Protein AF-A0A959CGV5-F1 (afdb_monomer_lite)

Sequence (196 aa):
MRCRDILFFCLLVRVAGAQELPPLGELYASIDSFYAAEVHANLLEFREDRKGEWLKYVPNAGLTYTVAGDPRPSVSFNTGMLYQAKRDKQRNAARRRSIEEKGALQAARARGRVARLYADFLLRREQLAARRELLAIDEQLFRMEEDRYRQEEISPGDFLNAKRELLVKQQGVKDLEMELELLRQEILVESFRIGR

Foldseek 3Di:
DDDPPDPDPPPCPPPDPVPDFDDLVVLLVLLVVVLVVVLVVVCVVLPDDPPCPCVLQAWDWDWDADPVGDTDIDTHDDVVSVVVSVVVVVVSVVVSVVSVVVSVVVSVVLSVVLVVLVVVLVVLVVVLVVLVVVLVVLVVVLVVVVVCVVVVVDDPVVNVVSVVVSVVSVVVSVVSVVVSVVSSVVSCCSSNVDDD

Radius of gyration: 34.98 Å; chains: 1; bounding box: 84×29×103 Å

Structure (mmCIF, N/CA/C/O backbone):
data_AF-A0A959CGV5-F1
#
_entry.id   AF-A0A959CGV5-F1
#
loop_
_atom_site.group_PDB
_atom_site.id
_atom_site.type_symbol
_atom_site.label_atom_id
_atom_site.label_alt_id
_atom_site.label_comp_id
_atom_site.label_asym_id
_atom_site.label_entity_id
_atom_site.label_seq_id
_atom_site.pdbx_PDB_ins_code
_atom_site.Cartn_x
_atom_site.Cartn_y
_atom_site.Cartn_z
_atom_site.occupancy
_atom_site.B_iso_or_equiv
_atom_site.auth_seq_id
_atom_site.auth_comp_id
_atom_site.auth_asym_id
_atom_site.auth_atom_id
_atom_site.pdbx_PDB_model_num
ATOM 1 N N . MET A 1 1 ? -19.688 -1.941 -41.559 1.00 39.78 1 MET A N 1
ATOM 2 C CA . MET A 1 1 ? -18.600 -2.716 -40.920 1.00 39.78 1 MET A CA 1
ATOM 3 C C . MET A 1 1 ? -17.646 -1.720 -40.258 1.00 39.78 1 MET A C 1
ATOM 5 O O . MET A 1 1 ? -16.822 -1.139 -40.940 1.00 39.78 1 MET A O 1
ATOM 9 N N . ARG A 1 2 ? -18.058 -1.148 -39.118 1.00 41.81 2 ARG A N 1
ATOM 10 C CA . ARG A 1 2 ? -17.573 -1.411 -37.740 1.00 41.81 2 ARG A CA 1
ATOM 11 C C . ARG A 1 2 ? -16.063 -1.197 -37.557 1.00 41.81 2 ARG A C 1
ATOM 13 O O . ARG A 1 2 ? -15.284 -2.136 -37.602 1.00 41.81 2 ARG A O 1
ATOM 20 N N . CYS A 1 3 ? -15.701 0.060 -37.307 1.00 40.81 3 CYS A N 1
ATOM 21 C CA . CYS A 1 3 ? -14.423 0.485 -36.739 1.00 40.81 3 CYS A CA 1
ATOM 22 C C . CYS A 1 3 ? -14.725 1.546 -35.663 1.00 40.81 3 CYS A C 1
ATOM 24 O O . CYS A 1 3 ? -14.430 2.727 -35.825 1.00 40.81 3 CYS A O 1
ATOM 26 N N . ARG A 1 4 ? -15.489 1.159 -34.630 1.00 42.94 4 ARG A N 1
ATOM 27 C CA . ARG A 1 4 ? -15.889 2.065 -33.539 1.00 42.94 4 ARG A CA 1
ATOM 28 C C . ARG A 1 4 ? -16.142 1.345 -32.210 1.00 42.94 4 ARG A C 1
ATOM 30 O O . ARG A 1 4 ? -16.981 1.793 -31.449 1.00 42.94 4 ARG A O 1
ATOM 37 N N . ASP A 1 5 ? -15.427 0.248 -31.945 1.00 44.44 5 ASP A N 1
ATOM 38 C CA . ASP A 1 5 ? -15.741 -0.651 -30.817 1.00 44.44 5 ASP A CA 1
ATOM 39 C C . ASP A 1 5 ? -14.510 -1.103 -29.990 1.00 44.44 5 ASP A C 1
ATOM 41 O O . ASP A 1 5 ? -14.534 -2.187 -29.420 1.00 44.44 5 ASP A O 1
ATOM 45 N N . ILE A 1 6 ? -13.411 -0.328 -29.909 1.00 45.19 6 ILE A N 1
ATOM 46 C CA . ILE A 1 6 ? -12.230 -0.725 -29.086 1.00 45.19 6 ILE A CA 1
ATOM 47 C C . ILE A 1 6 ? -11.780 0.340 -28.060 1.00 45.19 6 ILE A C 1
ATOM 49 O O . ILE A 1 6 ? -11.017 0.037 -27.152 1.00 45.19 6 ILE A O 1
ATOM 53 N N . LEU A 1 7 ? -12.320 1.563 -28.083 1.00 40.09 7 LEU A N 1
ATOM 54 C CA . LEU A 1 7 ? -11.985 2.608 -27.092 1.00 40.09 7 LEU A CA 1
ATOM 55 C C . LEU A 1 7 ? -12.930 2.652 -25.876 1.00 40.09 7 LEU A C 1
ATOM 57 O O . LEU A 1 7 ? -13.111 3.699 -25.265 1.00 40.09 7 LEU A O 1
ATOM 61 N N . PHE A 1 8 ? -13.557 1.530 -25.525 1.00 41.12 8 PHE A N 1
ATOM 62 C CA . PHE A 1 8 ? -14.547 1.496 -24.443 1.00 41.12 8 PHE A CA 1
ATOM 63 C C . PHE A 1 8 ? -14.493 0.196 -23.634 1.00 41.12 8 PHE A C 1
ATOM 65 O O . PHE A 1 8 ? -15.510 -0.438 -23.371 1.00 41.12 8 PHE A O 1
ATOM 72 N N . PHE A 1 9 ? -13.289 -0.232 -23.254 1.00 40.56 9 PHE A N 1
ATOM 73 C CA . PHE A 1 9 ? -13.107 -1.366 -22.352 1.00 40.56 9 PHE A CA 1
ATOM 74 C C . PHE A 1 9 ? -12.215 -0.939 -21.181 1.00 40.56 9 PHE A C 1
ATOM 76 O O . PHE A 1 9 ? -11.099 -0.475 -21.391 1.00 40.56 9 PHE A O 1
ATOM 83 N N . CYS A 1 10 ? -12.746 -1.092 -19.965 1.00 37.66 10 CYS A N 1
ATOM 84 C CA . CYS A 1 10 ? -12.110 -0.862 -18.658 1.00 37.66 10 CYS A CA 1
ATOM 85 C C . CYS A 1 10 ? -12.139 0.547 -18.028 1.00 37.66 10 CYS A C 1
ATOM 87 O O . CYS A 1 10 ? -11.264 0.875 -17.236 1.00 37.66 10 CYS A O 1
ATOM 89 N N . LEU A 1 11 ? -13.206 1.329 -18.230 1.00 41.41 11 LEU A N 1
ATOM 90 C CA . LEU A 1 11 ? -13.640 2.308 -17.213 1.00 41.41 11 LEU A CA 1
ATOM 91 C C . LEU A 1 11 ? -15.091 2.046 -16.783 1.00 41.41 11 LEU A C 1
ATOM 93 O O . LEU A 1 11 ? -15.946 2.921 -16.789 1.00 41.41 11 LEU A O 1
ATOM 97 N N . LEU A 1 12 ? -15.372 0.796 -16.430 1.00 40.75 12 LEU A N 1
ATOM 98 C CA . LEU A 1 12 ? -16.545 0.423 -15.648 1.00 40.75 12 LEU A CA 1
ATOM 99 C C . LEU A 1 12 ? -16.021 -0.159 -14.340 1.00 40.75 12 LEU A C 1
ATOM 101 O O . LEU A 1 12 ? -16.060 -1.364 -14.105 1.00 40.75 12 LEU A O 1
ATOM 105 N N . VAL A 1 13 ? -15.491 0.727 -13.491 1.00 51.19 13 VAL A N 1
ATOM 106 C CA . VAL A 1 13 ? -15.466 0.465 -12.053 1.00 51.19 13 VAL A CA 1
ATOM 107 C C . VAL A 1 13 ? -16.928 0.331 -11.664 1.00 51.19 13 VAL A C 1
ATOM 109 O O . VAL A 1 13 ? -17.677 1.304 -11.584 1.00 51.19 13 VAL A O 1
ATOM 112 N N . ARG A 1 14 ? -17.360 -0.918 -11.545 1.00 40.44 14 ARG A N 1
ATOM 113 C CA . ARG A 1 14 ? -18.671 -1.295 -11.055 1.00 40.44 14 ARG A CA 1
ATOM 114 C C . ARG A 1 14 ? -18.715 -0.850 -9.594 1.00 40.44 14 ARG A C 1
ATOM 116 O O . ARG A 1 14 ? -18.281 -1.574 -8.708 1.00 40.44 14 ARG A O 1
ATOM 123 N N . VAL A 1 15 ? -19.201 0.365 -9.346 1.00 47.25 15 VAL A N 1
ATOM 124 C CA . VAL A 1 15 ? -19.590 0.830 -8.009 1.00 47.25 15 VAL A CA 1
ATOM 125 C C . VAL A 1 15 ? -20.866 0.075 -7.636 1.00 47.25 15 VAL A C 1
ATOM 127 O O . VAL A 1 15 ? -21.975 0.581 -7.754 1.00 47.25 15 VAL A O 1
ATOM 130 N N . ALA A 1 16 ? -20.721 -1.196 -7.281 1.00 34.81 16 ALA A N 1
ATOM 131 C CA . ALA A 1 16 ? -21.800 -2.031 -6.778 1.00 34.81 16 ALA A CA 1
ATOM 132 C C . ALA A 1 16 ? -21.231 -2.862 -5.623 1.00 34.81 16 ALA A C 1
ATOM 134 O O . ALA A 1 16 ? -20.654 -3.919 -5.848 1.00 34.81 16 ALA A O 1
ATOM 135 N N . GLY A 1 17 ? -21.346 -2.317 -4.405 1.00 42.41 17 GLY A N 1
ATOM 136 C CA . GLY A 1 17 ? -20.815 -2.899 -3.162 1.00 42.41 17 GLY A CA 1
ATOM 137 C C . GLY A 1 17 ? -19.787 -2.001 -2.468 1.00 42.41 17 GLY A C 1
ATOM 138 O O . GLY A 1 17 ? -18.656 -2.406 -2.246 1.00 42.41 17 GLY A O 1
ATOM 139 N N . ALA A 1 18 ? -20.149 -0.754 -2.155 1.00 47.03 18 ALA A N 1
ATOM 140 C CA . ALA A 1 18 ? -19.230 0.308 -1.723 1.00 47.03 18 ALA A CA 1
ATOM 141 C C . ALA A 1 18 ? -18.573 0.140 -0.328 1.00 47.03 18 ALA A C 1
ATOM 143 O O . ALA A 1 18 ? -18.079 1.126 0.210 1.00 47.03 18 ALA A O 1
ATOM 144 N N . GLN A 1 19 ? -18.549 -1.059 0.264 1.00 54.59 19 GLN A N 1
ATOM 145 C CA . GLN A 1 19 ? -17.956 -1.288 1.594 1.00 54.59 19 GLN A CA 1
ATOM 146 C C . GLN A 1 19 ? -16.903 -2.396 1.660 1.00 54.59 19 GLN A C 1
ATOM 148 O O . GLN A 1 19 ? -16.184 -2.463 2.655 1.00 54.59 19 GLN A O 1
ATOM 153 N N . GLU A 1 20 ? -16.759 -3.245 0.641 1.00 74.06 20 GLU A N 1
ATOM 154 C CA . GLU A 1 20 ? -15.840 -4.381 0.732 1.00 74.06 20 GLU A CA 1
ATOM 155 C C . GLU A 1 20 ? -14.604 -4.170 -0.145 1.00 74.06 20 GLU A C 1
ATOM 157 O O . GLU A 1 20 ? -14.692 -3.795 -1.316 1.00 74.06 20 GLU A O 1
ATOM 162 N N . LEU A 1 21 ? -13.430 -4.339 0.465 1.00 83.56 21 LEU A N 1
ATOM 163 C CA . LEU A 1 21 ? -12.151 -4.194 -0.215 1.00 83.56 21 LEU A CA 1
ATOM 164 C C . LEU A 1 21 ? -11.992 -5.349 -1.224 1.00 83.56 21 LEU A C 1
ATOM 166 O O . LEU A 1 21 ? -12.264 -6.494 -0.851 1.00 83.56 21 LEU A O 1
ATOM 170 N N . PRO A 1 22 ? -11.532 -5.091 -2.466 1.00 88.06 22 PRO A N 1
ATOM 171 C CA . PRO A 1 22 ? -11.317 -6.147 -3.447 1.00 88.06 22 PRO A CA 1
ATOM 172 C C . PRO A 1 22 ? -10.388 -7.238 -2.905 1.00 88.06 22 PRO A C 1
ATOM 174 O O . PRO A 1 22 ? -9.503 -6.952 -2.084 1.00 88.06 22 PRO A O 1
ATOM 177 N N . PRO A 1 23 ? -10.542 -8.490 -3.360 1.00 90.50 23 PRO A N 1
ATOM 178 C CA . PRO A 1 23 ? -9.639 -9.555 -2.962 1.00 90.50 23 PRO A CA 1
ATOM 179 C C . PRO A 1 23 ? -8.205 -9.222 -3.389 1.00 90.50 23 PRO A C 1
ATOM 181 O O . PRO A 1 23 ? -7.960 -8.655 -4.455 1.00 90.50 23 PRO A O 1
ATOM 184 N N . LEU A 1 24 ? -7.234 -9.627 -2.568 1.00 91.50 24 LEU A N 1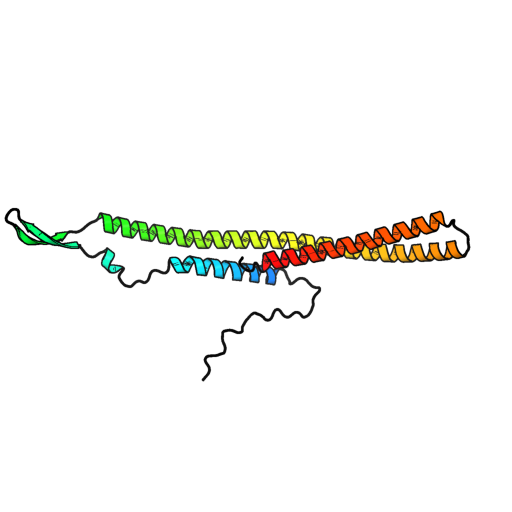
ATOM 185 C CA . LEU A 1 24 ? -5.818 -9.294 -2.756 1.00 91.50 24 LEU A CA 1
ATOM 186 C C . LEU A 1 24 ? -5.277 -9.671 -4.150 1.00 91.50 24 LEU A C 1
ATOM 188 O O . LEU A 1 24 ? -4.425 -8.973 -4.694 1.00 91.50 24 LEU A O 1
ATOM 192 N N . GLY A 1 25 ? -5.801 -10.745 -4.751 1.00 91.12 25 GLY A N 1
ATOM 193 C CA . GLY A 1 25 ? -5.433 -11.168 -6.103 1.00 91.12 25 GLY A CA 1
ATOM 194 C C . GLY A 1 25 ? -5.777 -10.141 -7.188 1.00 91.12 25 GLY A C 1
ATOM 195 O O . GLY A 1 25 ? -4.973 -9.929 -8.093 1.00 91.12 25 GLY A O 1
ATOM 196 N N . GLU A 1 26 ? -6.919 -9.457 -7.078 1.00 91.81 26 GLU A N 1
ATOM 197 C CA . GLU A 1 26 ? -7.312 -8.404 -8.025 1.00 91.81 26 GLU A CA 1
ATOM 198 C C . GLU A 1 26 ? -6.428 -7.163 -7.878 1.00 91.81 26 GLU A C 1
ATOM 200 O O . GLU A 1 26 ? -5.992 -6.592 -8.878 1.00 91.81 26 GLU A O 1
ATOM 205 N N . LEU A 1 27 ? -6.086 -6.799 -6.638 1.00 91.94 27 LEU A N 1
ATOM 206 C CA . LEU A 1 27 ? -5.163 -5.697 -6.348 1.00 91.94 27 LEU A CA 1
ATOM 207 C C . LEU A 1 27 ? -3.755 -5.976 -6.895 1.00 91.94 27 LEU A C 1
ATOM 209 O O . LEU A 1 27 ? -3.071 -5.074 -7.365 1.00 91.94 27 LEU A O 1
ATOM 213 N N . TYR A 1 28 ? -3.295 -7.227 -6.858 1.00 94.31 28 TYR A N 1
ATOM 214 C CA . TYR A 1 28 ? -2.019 -7.592 -7.477 1.00 94.31 28 TYR A CA 1
ATOM 215 C C . TYR A 1 28 ? -2.087 -7.583 -8.999 1.00 94.31 28 TYR A C 1
ATOM 217 O O . TYR A 1 28 ? -1.155 -7.096 -9.637 1.00 94.31 28 TYR A O 1
ATOM 225 N N . ALA A 1 29 ? -3.190 -8.054 -9.583 1.00 92.94 29 ALA A N 1
ATOM 226 C CA . ALA A 1 29 ? -3.379 -8.016 -11.027 1.00 92.94 29 ALA A CA 1
ATOM 227 C C . ALA A 1 29 ? -3.366 -6.574 -11.567 1.00 92.94 29 ALA A C 1
ATOM 229 O O . ALA A 1 29 ? -2.772 -6.321 -12.618 1.00 92.94 29 ALA A O 1
ATOM 230 N N . SER A 1 30 ? -3.952 -5.613 -10.839 1.00 92.94 30 SER A N 1
ATOM 231 C CA . SER A 1 30 ? -3.910 -4.199 -11.231 1.00 92.94 30 SER A CA 1
ATOM 232 C C . SER A 1 30 ? -2.480 -3.651 -11.213 1.00 92.94 30 SER A C 1
ATOM 234 O O . SER A 1 30 ? -2.043 -3.077 -12.213 1.00 92.94 30 SER A O 1
ATOM 236 N N . ILE A 1 31 ? -1.718 -3.910 -10.144 1.00 93.56 31 ILE A N 1
ATOM 237 C CA . ILE A 1 31 ? -0.301 -3.521 -10.022 1.00 93.56 31 ILE A CA 1
ATOM 238 C C . ILE A 1 31 ? 0.518 -4.095 -11.181 1.00 93.56 31 ILE A C 1
ATOM 240 O O . ILE A 1 31 ? 1.297 -3.384 -11.815 1.00 93.56 31 ILE A O 1
ATOM 244 N N . ASP A 1 32 ? 0.320 -5.374 -11.484 1.00 93.31 32 ASP A N 1
ATOM 245 C CA . ASP A 1 32 ? 1.052 -6.064 -12.542 1.00 93.31 32 ASP A CA 1
ATOM 246 C C . ASP A 1 32 ? 0.743 -5.488 -13.913 1.00 93.31 32 ASP A C 1
ATOM 248 O O . ASP A 1 32 ? 1.657 -5.249 -14.701 1.00 93.31 32 ASP A O 1
ATOM 252 N N . SER A 1 33 ? -0.534 -5.218 -14.185 1.00 93.56 33 SER A N 1
ATOM 253 C CA . SER A 1 33 ? -0.951 -4.604 -15.442 1.00 93.56 33 SER A CA 1
ATOM 254 C C . SER A 1 33 ? -0.354 -3.205 -15.625 1.00 93.56 33 SER A C 1
ATOM 256 O O . SER A 1 33 ? 0.111 -2.879 -16.718 1.00 93.56 33 SER A O 1
ATOM 258 N N . PHE A 1 34 ? -0.286 -2.409 -14.551 1.00 94.12 34 PHE A N 1
ATOM 259 C CA . PHE A 1 34 ? 0.299 -1.072 -14.570 1.00 94.12 34 PHE A CA 1
ATOM 260 C C . PHE A 1 34 ? 1.800 -1.121 -14.875 1.00 94.12 34 PHE A C 1
ATOM 262 O O . PHE A 1 34 ? 2.258 -0.500 -15.835 1.00 94.12 34 PHE A O 1
ATOM 269 N N . TYR A 1 35 ? 2.569 -1.906 -14.114 1.00 93.81 35 TYR A N 1
ATOM 270 C CA . TYR A 1 35 ? 4.017 -1.990 -14.314 1.00 93.81 35 TYR A CA 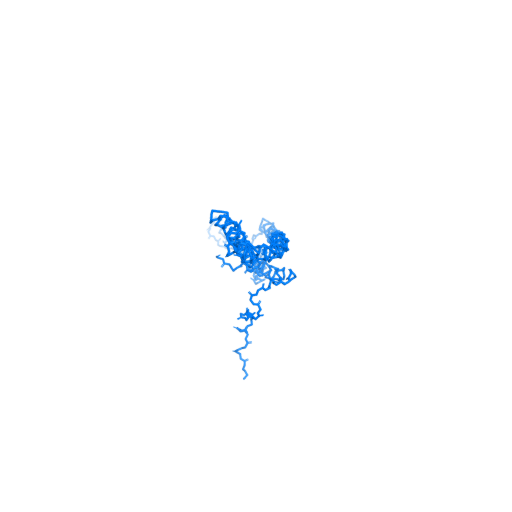1
ATOM 271 C C . TYR A 1 35 ? 4.386 -2.683 -15.629 1.00 93.81 35 TYR A C 1
ATOM 273 O O . TYR A 1 35 ? 5.379 -2.313 -16.254 1.00 93.81 35 TYR A O 1
ATOM 281 N N . ALA A 1 36 ? 3.583 -3.638 -16.105 1.00 93.81 36 ALA A N 1
ATOM 282 C CA . ALA A 1 36 ? 3.763 -4.213 -17.435 1.00 93.81 36 ALA A CA 1
ATOM 283 C C . ALA A 1 36 ? 3.572 -3.158 -18.538 1.00 93.81 36 ALA A C 1
ATOM 285 O O . ALA A 1 36 ? 4.364 -3.112 -19.481 1.00 93.81 36 ALA A O 1
ATOM 286 N N . ALA A 1 37 ? 2.567 -2.284 -18.411 1.00 93.88 37 ALA A N 1
ATOM 287 C CA . ALA A 1 37 ? 2.343 -1.186 -19.348 1.00 93.88 37 ALA A CA 1
ATOM 288 C C . ALA A 1 37 ? 3.476 -0.145 -19.302 1.00 93.88 37 ALA A C 1
ATOM 290 O O . ALA A 1 37 ? 3.943 0.294 -20.354 1.00 93.88 37 ALA A O 1
ATOM 291 N N . GLU A 1 38 ? 3.967 0.202 -18.109 1.00 93.69 38 GLU A N 1
ATOM 292 C CA . GLU A 1 38 ? 5.099 1.117 -17.922 1.00 93.69 38 GLU A CA 1
ATOM 293 C C . GLU A 1 38 ? 6.396 0.549 -18.524 1.00 93.69 38 GLU A C 1
ATOM 295 O O . GLU A 1 38 ? 7.091 1.228 -19.284 1.00 93.69 38 GLU A O 1
ATOM 300 N N . VAL A 1 39 ? 6.707 -0.723 -18.254 1.00 95.25 39 VAL A N 1
ATOM 301 C CA . VAL A 1 39 ? 7.853 -1.422 -18.861 1.00 95.25 39 VAL A CA 1
ATOM 302 C C . VAL A 1 39 ? 7.718 -1.448 -20.377 1.00 95.25 39 VAL A C 1
ATOM 304 O O . VAL A 1 39 ? 8.675 -1.123 -21.077 1.00 95.25 39 VAL A O 1
ATOM 307 N N . HIS A 1 40 ? 6.537 -1.787 -20.896 1.00 94.25 40 HIS A N 1
ATOM 308 C CA . HIS A 1 40 ? 6.290 -1.796 -22.332 1.00 94.25 40 HIS A CA 1
ATOM 309 C C . HIS A 1 40 ? 6.531 -0.413 -22.952 1.00 94.25 40 HIS A C 1
ATOM 311 O O . HIS A 1 40 ? 7.249 -0.320 -23.946 1.00 94.25 40 HIS A O 1
ATOM 317 N N . ALA A 1 41 ? 6.004 0.658 -22.348 1.00 93.19 41 ALA A N 1
ATOM 318 C CA . ALA A 1 41 ? 6.211 2.028 -22.815 1.00 93.19 41 ALA A CA 1
ATOM 319 C C . ALA A 1 41 ? 7.701 2.413 -22.844 1.00 93.19 41 ALA A C 1
ATOM 321 O O . ALA A 1 41 ? 8.176 2.946 -23.844 1.00 93.19 41 ALA A O 1
ATOM 322 N N . ASN A 1 42 ? 8.459 2.062 -21.803 1.00 92.56 42 ASN A N 1
ATOM 323 C CA . ASN A 1 42 ? 9.901 2.318 -21.735 1.00 92.56 42 ASN A CA 1
ATOM 324 C C . ASN A 1 42 ? 10.707 1.488 -22.749 1.00 92.56 42 ASN A C 1
ATOM 326 O O . ASN A 1 42 ? 11.732 1.934 -23.261 1.00 92.56 42 ASN A O 1
ATOM 330 N N . LEU A 1 43 ? 10.256 0.274 -23.071 1.00 93.81 43 LEU A N 1
ATOM 331 C CA . LEU A 1 43 ? 10.906 -0.573 -24.071 1.00 93.81 43 LEU A CA 1
ATOM 332 C C . LEU A 1 43 ? 10.662 -0.101 -25.512 1.00 93.81 43 LEU A C 1
ATOM 334 O O . LEU A 1 43 ? 11.453 -0.460 -26.389 1.00 93.81 43 LEU A O 1
ATOM 338 N N . LEU A 1 44 ? 9.628 0.712 -25.770 1.00 90.19 44 LEU A N 1
ATOM 339 C CA . LEU A 1 44 ? 9.365 1.265 -27.105 1.00 90.19 44 LEU A CA 1
ATOM 340 C C . LEU A 1 44 ? 10.516 2.144 -27.615 1.00 90.19 44 LEU A C 1
ATOM 342 O O . LEU A 1 44 ? 10.779 2.126 -28.814 1.00 90.19 44 LEU A O 1
ATOM 346 N N . GLU A 1 45 ? 11.248 2.832 -26.731 1.00 84.75 45 GLU A N 1
ATOM 347 C CA . GLU A 1 45 ? 12.441 3.619 -27.098 1.00 84.75 45 GLU A CA 1
ATOM 348 C C . GLU A 1 45 ? 13.523 2.748 -27.766 1.00 84.75 45 GLU A C 1
ATOM 350 O O . GLU A 1 45 ? 14.250 3.194 -28.650 1.00 84.75 45 GLU A O 1
ATOM 355 N N . PHE A 1 46 ? 13.606 1.472 -27.382 1.00 84.50 46 PHE A N 1
ATOM 356 C CA . PHE A 1 46 ? 14.609 0.523 -27.871 1.00 84.50 46 PHE A CA 1
ATOM 357 C C . PHE A 1 46 ? 14.102 -0.336 -29.031 1.00 84.50 46 PHE A C 1
ATOM 359 O O . PHE A 1 46 ? 14.744 -1.329 -29.398 1.00 84.50 46 PHE A O 1
ATOM 366 N N . ARG A 1 47 ? 12.937 -0.001 -29.597 1.00 76.06 47 ARG A N 1
ATOM 367 C CA . ARG A 1 47 ? 12.402 -0.682 -30.771 1.00 76.06 47 ARG A CA 1
ATOM 368 C C . ARG A 1 47 ? 13.193 -0.232 -31.997 1.00 76.06 47 ARG A C 1
ATOM 370 O O . ARG A 1 47 ? 12.870 0.751 -32.647 1.00 76.06 47 ARG A O 1
ATOM 377 N N . GLU A 1 48 ? 14.267 -0.956 -32.284 1.00 66.62 48 GLU A N 1
ATOM 378 C CA . GLU A 1 48 ? 15.097 -0.708 -33.460 1.00 66.62 48 GLU A CA 1
ATOM 379 C C . GLU A 1 48 ? 14.321 -1.083 -34.733 1.00 66.62 48 GLU A C 1
ATOM 381 O O . GLU A 1 48 ? 14.022 -2.257 -34.983 1.00 66.62 48 GLU A O 1
ATOM 386 N N . ASP A 1 49 ? 14.016 -0.085 -35.563 1.00 68.38 49 ASP A N 1
ATOM 387 C CA . ASP A 1 49 ? 13.624 -0.327 -36.944 1.00 68.38 49 ASP A CA 1
ATOM 388 C C . ASP A 1 49 ? 14.824 -0.939 -37.672 1.00 68.38 49 ASP A C 1
ATOM 390 O O . ASP A 1 49 ? 15.853 -0.299 -37.880 1.00 68.38 49 ASP A O 1
ATOM 394 N N . ARG A 1 50 ? 14.692 -2.196 -38.109 1.00 66.75 50 ARG A N 1
ATOM 395 C CA . ARG A 1 50 ? 15.752 -2.927 -38.837 1.00 66.75 50 ARG A CA 1
ATOM 396 C C . ARG A 1 50 ? 16.145 -2.273 -40.173 1.00 66.75 50 ARG A C 1
ATOM 398 O O . ARG A 1 50 ? 17.059 -2.736 -40.860 1.00 66.75 50 ARG A O 1
ATOM 405 N N . LYS A 1 51 ? 15.438 -1.218 -40.587 1.00 73.50 51 LYS A N 1
ATOM 406 C CA . LYS A 1 51 ? 15.644 -0.520 -41.853 1.00 73.50 51 LYS A CA 1
ATOM 407 C C . LYS A 1 51 ? 16.912 0.333 -41.765 1.00 73.50 51 LYS A C 1
ATOM 409 O O . LYS A 1 51 ? 16.942 1.353 -41.094 1.00 73.50 51 LYS A O 1
ATOM 414 N N . GLY A 1 52 ? 17.957 -0.089 -42.476 1.00 73.88 52 GLY A N 1
ATOM 415 C CA . GLY A 1 52 ? 19.227 0.642 -42.556 1.00 73.88 52 GLY A CA 1
ATOM 416 C C . GLY A 1 52 ? 20.304 0.185 -41.570 1.00 73.88 52 GLY A C 1
ATOM 417 O O . GLY A 1 52 ? 21.397 0.736 -41.594 1.00 73.88 52 GLY A O 1
ATOM 418 N N . GLU A 1 53 ? 20.074 -0.857 -40.763 1.00 79.25 53 GLU A N 1
ATOM 419 C CA . GLU A 1 53 ? 21.132 -1.401 -39.892 1.00 79.25 53 GLU A CA 1
ATOM 420 C C . GLU A 1 53 ? 22.348 -1.915 -40.667 1.00 79.25 53 GLU A C 1
ATOM 422 O O . GLU A 1 53 ? 23.476 -1.809 -40.188 1.00 79.25 53 GLU A O 1
ATOM 427 N N . TRP A 1 54 ? 22.131 -2.426 -41.883 1.00 82.81 54 TRP A N 1
ATOM 428 C CA . TRP A 1 54 ? 23.202 -2.886 -42.764 1.00 82.81 54 TRP A CA 1
ATOM 429 C C . TRP A 1 54 ? 24.169 -1.755 -43.156 1.00 82.81 54 TRP A C 1
ATOM 431 O O . TRP A 1 54 ? 25.343 -2.032 -43.388 1.00 82.81 54 TRP A O 1
ATOM 441 N N . LEU A 1 55 ? 23.720 -0.488 -43.147 1.00 82.50 55 LEU A N 1
ATOM 442 C CA . LEU A 1 55 ? 24.555 0.680 -43.463 1.00 82.50 55 LEU A CA 1
ATOM 443 C C . LEU A 1 55 ? 25.713 0.853 -42.474 1.00 82.50 55 LEU A C 1
ATOM 445 O O . LEU A 1 55 ? 26.766 1.348 -42.859 1.00 82.50 55 LEU A O 1
ATOM 449 N N . LYS A 1 56 ? 25.567 0.376 -41.228 1.00 80.69 56 LYS A N 1
ATOM 450 C CA . LYS A 1 56 ? 26.629 0.398 -40.202 1.00 80.69 56 LYS A CA 1
ATOM 451 C C . LYS A 1 56 ? 27.853 -0.449 -40.590 1.00 80.69 56 LYS A C 1
ATOM 453 O O . LYS A 1 56 ? 28.909 -0.314 -39.978 1.00 80.69 56 LYS A O 1
ATOM 458 N N . TYR A 1 57 ? 27.698 -1.342 -41.568 1.00 82.25 57 TYR A N 1
ATOM 459 C CA . TYR A 1 57 ? 28.717 -2.295 -42.014 1.00 82.25 57 TYR A CA 1
ATOM 460 C C . TYR A 1 57 ? 29.264 -1.974 -43.412 1.00 82.25 57 TYR A C 1
ATOM 462 O O . TYR A 1 57 ? 30.133 -2.692 -43.907 1.00 82.25 57 TYR A O 1
ATOM 470 N N . VAL A 1 58 ? 28.763 -0.916 -44.056 1.00 86.12 58 VAL A N 1
ATOM 471 C CA . VAL A 1 58 ? 29.195 -0.513 -45.397 1.00 86.12 58 VAL A CA 1
ATOM 472 C C . VAL A 1 58 ? 30.519 0.256 -45.296 1.00 86.12 58 VAL A C 1
ATOM 474 O O . VAL A 1 58 ? 30.639 1.138 -44.443 1.00 86.12 58 VAL A O 1
ATOM 477 N N . PRO A 1 59 ? 31.531 -0.052 -46.133 1.00 82.88 59 PRO A N 1
ATOM 478 C CA . PRO A 1 59 ? 32.756 0.742 -46.199 1.00 82.88 59 PRO A CA 1
ATOM 479 C C . PRO A 1 59 ? 32.462 2.188 -46.608 1.00 82.88 59 PRO A C 1
ATOM 481 O O . PRO A 1 59 ? 31.588 2.446 -47.434 1.00 82.88 59 PRO A O 1
ATOM 484 N N . ASN A 1 60 ? 33.250 3.136 -46.103 1.00 83.88 60 ASN A N 1
ATOM 485 C CA . ASN A 1 60 ? 33.146 4.522 -46.547 1.00 83.88 60 ASN A CA 1
ATOM 486 C C . ASN A 1 60 ? 33.797 4.651 -47.926 1.00 83.88 60 ASN A C 1
ATOM 488 O O . ASN A 1 60 ? 35.018 4.516 -48.054 1.00 83.88 60 ASN A O 1
ATOM 492 N N . ALA A 1 61 ? 32.980 4.906 -48.945 1.00 87.06 61 ALA A N 1
ATOM 493 C CA . ALA A 1 61 ? 33.431 5.254 -50.286 1.00 87.06 61 ALA A CA 1
ATOM 494 C C . ALA A 1 61 ? 33.437 6.782 -50.444 1.00 87.06 61 ALA A C 1
ATOM 496 O O . ALA A 1 61 ? 32.467 7.446 -50.083 1.00 87.06 61 ALA A O 1
ATOM 497 N N . GLY A 1 62 ? 34.521 7.343 -50.978 1.00 85.94 62 GLY A N 1
ATOM 498 C CA . GLY A 1 62 ? 34.676 8.789 -51.127 1.00 85.94 62 GLY A CA 1
ATOM 499 C C . GLY A 1 62 ? 35.664 9.174 -52.223 1.00 85.94 62 GLY A C 1
ATOM 500 O O . GLY A 1 62 ? 36.434 8.347 -52.713 1.00 85.94 62 GLY A O 1
ATOM 501 N N . LEU A 1 63 ? 35.651 10.448 -52.604 1.00 87.94 63 LEU A N 1
ATOM 502 C CA . LEU A 1 63 ? 36.635 11.038 -53.508 1.00 87.94 63 LEU A CA 1
ATOM 503 C C . LEU A 1 63 ? 37.761 11.669 -52.692 1.00 87.94 63 LEU A C 1
ATOM 505 O O . LEU A 1 63 ? 37.519 12.482 -51.804 1.00 87.94 63 LEU A O 1
ATOM 509 N N . THR A 1 64 ? 38.992 11.288 -53.004 1.00 86.38 64 THR A N 1
ATOM 510 C CA . THR A 1 64 ? 40.217 11.863 -52.430 1.00 86.38 64 THR A CA 1
ATOM 511 C C . THR A 1 64 ? 41.023 12.528 -53.533 1.00 86.38 64 THR A C 1
ATOM 513 O O . THR A 1 64 ? 40.960 12.072 -54.670 1.00 86.38 64 THR A O 1
ATOM 516 N N . TYR A 1 65 ? 41.787 13.570 -53.216 1.00 89.06 65 TYR A N 1
ATOM 517 C CA . TYR A 1 65 ? 42.589 14.299 -54.201 1.00 89.06 65 TYR A CA 1
ATOM 518 C C . TYR A 1 65 ? 44.075 13.975 -54.053 1.00 89.06 65 TYR A C 1
ATOM 520 O O . TYR A 1 65 ? 44.577 13.814 -52.939 1.00 89.06 65 TYR A O 1
ATOM 528 N N . THR A 1 66 ? 44.779 13.858 -55.176 1.00 84.00 66 THR A N 1
ATOM 529 C CA . THR A 1 66 ? 46.242 13.728 -55.188 1.00 84.00 66 THR A CA 1
ATOM 530 C C . THR A 1 66 ? 46.908 15.066 -54.847 1.00 84.00 66 THR A C 1
ATOM 532 O O . THR A 1 66 ? 46.263 16.111 -54.841 1.00 84.00 66 THR A O 1
ATOM 535 N N . VAL A 1 67 ? 48.224 15.065 -54.603 1.00 84.69 67 VAL A N 1
ATOM 536 C CA . VAL A 1 67 ? 49.005 16.304 -54.382 1.00 84.69 67 VAL A CA 1
ATOM 537 C C . VAL A 1 67 ? 48.938 17.248 -55.599 1.00 84.69 67 VAL A C 1
ATOM 539 O O . VAL A 1 67 ? 49.078 18.455 -55.447 1.00 84.69 67 VAL A O 1
ATOM 542 N N . ALA A 1 68 ? 48.663 16.705 -56.791 1.00 84.94 68 ALA A N 1
ATOM 543 C CA . ALA A 1 68 ? 48.426 17.455 -58.026 1.00 84.94 68 ALA A CA 1
ATOM 544 C C . ALA A 1 68 ? 46.972 17.953 -58.193 1.00 84.94 68 ALA A C 1
ATOM 546 O O . ALA A 1 68 ? 46.690 18.687 -59.133 1.00 84.94 68 ALA A O 1
ATOM 547 N N . GLY A 1 69 ? 46.056 17.592 -57.285 1.00 86.88 69 GLY A N 1
ATOM 548 C CA . GLY A 1 69 ? 44.658 18.031 -57.306 1.00 86.88 69 GLY A CA 1
ATOM 549 C C . GLY A 1 69 ? 43.702 17.145 -58.109 1.00 86.88 69 GLY A C 1
ATOM 550 O O . GLY A 1 69 ? 42.541 17.514 -58.268 1.00 86.88 69 GLY A O 1
ATOM 551 N N . ASP A 1 70 ? 44.135 15.972 -58.576 1.00 90.56 70 ASP A N 1
ATOM 552 C CA . ASP A 1 70 ? 43.281 15.080 -59.370 1.00 90.56 70 ASP A CA 1
ATOM 553 C C . ASP A 1 70 ? 42.378 14.206 -58.479 1.00 90.56 70 ASP A C 1
ATOM 555 O O . ASP A 1 70 ? 42.862 13.634 -57.492 1.00 90.56 70 ASP A O 1
ATOM 559 N N . PRO A 1 71 ? 41.082 14.047 -58.812 1.00 91.69 71 PRO A N 1
ATOM 560 C CA . PRO A 1 71 ? 40.157 13.212 -58.053 1.00 91.69 71 PRO A CA 1
ATOM 561 C C . PRO A 1 71 ? 40.432 11.715 -58.263 1.00 91.69 71 PRO A C 1
ATOM 563 O O . PRO A 1 71 ? 40.469 11.218 -59.387 1.00 91.69 71 PRO A O 1
ATOM 566 N N . ARG A 1 72 ? 40.542 10.960 -57.166 1.00 87.44 72 ARG A N 1
ATOM 567 C CA . ARG A 1 72 ? 40.677 9.498 -57.152 1.00 87.44 72 ARG A CA 1
ATOM 568 C C . ARG A 1 72 ? 39.626 8.864 -56.232 1.00 87.44 72 ARG A C 1
ATOM 570 O O . ARG A 1 72 ? 39.490 9.303 -55.086 1.00 87.44 72 ARG A O 1
ATOM 577 N N . PRO A 1 73 ? 38.912 7.812 -56.678 1.00 89.38 73 PRO A N 1
ATOM 578 C CA . PRO A 1 73 ? 38.020 7.064 -55.804 1.00 89.38 73 PRO A CA 1
ATOM 579 C C . PRO A 1 73 ? 38.824 6.356 -54.711 1.00 89.38 73 PRO A C 1
ATOM 581 O O . PRO A 1 73 ? 39.861 5.742 -54.970 1.00 89.38 73 PRO A O 1
ATOM 584 N N . SER A 1 74 ? 38.321 6.429 -53.486 1.00 87.50 74 SER A N 1
ATOM 585 C CA . SER A 1 74 ? 38.871 5.754 -52.317 1.00 87.50 74 SER A CA 1
ATOM 586 C C . SER A 1 74 ? 37.776 4.967 -51.612 1.00 87.50 74 SER A C 1
ATOM 588 O O . SER A 1 74 ? 36.617 5.382 -51.553 1.00 87.50 74 SER A O 1
ATOM 590 N N . VAL A 1 75 ? 38.157 3.814 -51.076 1.00 87.38 75 VAL A N 1
ATOM 591 C CA . VAL A 1 75 ? 37.311 2.996 -50.213 1.00 87.38 75 VAL A CA 1
ATOM 592 C C . VAL A 1 75 ? 38.112 2.742 -48.951 1.00 87.38 75 VAL A C 1
ATOM 594 O O . VAL A 1 75 ? 39.241 2.260 -49.017 1.00 87.38 75 VAL A O 1
ATOM 597 N N . SER A 1 76 ? 37.541 3.092 -47.805 1.00 82.50 76 SER A N 1
ATOM 598 C CA . SER A 1 76 ? 38.170 2.876 -46.506 1.00 82.50 76 SER A CA 1
ATOM 599 C C . SER A 1 76 ? 37.257 2.056 -45.604 1.00 82.50 76 SER A C 1
ATOM 601 O O . SER A 1 76 ? 36.034 2.222 -45.591 1.00 82.50 76 SER A O 1
ATOM 603 N N . PHE A 1 77 ? 37.863 1.148 -44.843 1.00 81.44 77 PHE A N 1
ATOM 604 C CA . PHE A 1 77 ? 37.162 0.310 -43.882 1.00 81.44 77 PHE A CA 1
ATOM 605 C C . PHE A 1 77 ? 37.599 0.687 -42.469 1.00 81.44 77 PHE A C 1
ATOM 607 O O . PHE A 1 77 ? 38.792 0.700 -42.170 1.00 81.44 77 PHE A O 1
ATOM 614 N N . ASN A 1 78 ? 36.640 1.000 -41.596 1.00 81.56 78 ASN A N 1
ATOM 615 C CA . ASN A 1 78 ? 36.913 1.371 -40.210 1.00 81.56 78 ASN A CA 1
ATOM 616 C C . ASN A 1 78 ? 36.461 0.248 -39.266 1.00 81.56 78 ASN A C 1
ATOM 618 O O . ASN A 1 78 ? 35.275 0.094 -38.973 1.00 81.56 78 ASN A O 1
ATOM 622 N N . THR A 1 79 ? 37.417 -0.522 -38.747 1.00 82.75 79 THR A N 1
ATOM 623 C CA . THR A 1 79 ? 37.166 -1.592 -37.766 1.00 82.75 79 THR A CA 1
ATOM 624 C C . THR A 1 79 ? 36.636 -1.067 -36.427 1.00 82.75 79 THR A C 1
ATOM 626 O O . THR A 1 79 ? 35.912 -1.780 -35.730 1.00 82.75 79 THR A O 1
ATOM 629 N N . GLY A 1 80 ? 36.914 0.194 -36.086 1.00 85.50 80 GLY A N 1
ATOM 630 C CA . GLY A 1 80 ? 36.362 0.869 -34.913 1.00 85.50 80 GLY A CA 1
ATOM 631 C C . GLY A 1 80 ? 34.838 1.011 -34.968 1.00 85.50 80 GLY A C 1
ATOM 632 O O . GLY A 1 80 ? 34.183 0.796 -33.950 1.00 85.50 80 GLY A O 1
ATOM 633 N N . MET A 1 81 ? 34.259 1.269 -36.150 1.00 82.81 81 MET A N 1
ATOM 634 C CA . MET A 1 81 ? 32.797 1.334 -36.324 1.00 82.81 81 MET A CA 1
ATOM 635 C C . MET A 1 81 ? 32.133 -0.026 -36.080 1.00 82.81 81 MET A C 1
ATOM 637 O O . MET A 1 81 ? 31.100 -0.099 -35.418 1.00 82.81 81 MET A O 1
ATOM 641 N N . LEU A 1 82 ? 32.756 -1.121 -36.534 1.00 83.81 82 LEU A N 1
ATOM 642 C CA . LEU A 1 82 ? 32.267 -2.479 -36.265 1.00 83.81 82 LEU A CA 1
ATOM 643 C C . LEU A 1 82 ? 32.252 -2.794 -34.767 1.00 83.81 82 LEU A C 1
ATOM 645 O O . LEU A 1 82 ? 31.285 -3.357 -34.245 1.00 83.81 82 LEU A O 1
ATOM 649 N N . TYR A 1 83 ? 33.331 -2.434 -34.070 1.00 88.00 83 TYR A N 1
ATOM 650 C CA . TYR A 1 83 ? 33.437 -2.645 -32.632 1.00 88.00 83 TYR A CA 1
ATOM 651 C C . TYR A 1 83 ? 32.407 -1.808 -31.862 1.00 88.00 83 TYR A C 1
ATOM 653 O O . TYR A 1 83 ? 31.747 -2.329 -30.962 1.00 88.00 83 TYR A O 1
ATOM 661 N N . GLN A 1 84 ? 32.217 -0.543 -32.251 1.00 87.75 84 GLN A N 1
ATOM 662 C CA . GLN A 1 84 ? 31.188 0.336 -31.690 1.00 87.75 84 GLN A CA 1
ATOM 663 C C . GLN A 1 84 ? 29.786 -0.237 -31.908 1.00 87.75 84 GLN A C 1
ATOM 665 O O . GLN A 1 84 ? 29.067 -0.416 -30.932 1.00 87.75 84 GLN A O 1
ATOM 670 N N . ALA A 1 85 ? 29.442 -0.669 -33.125 1.00 87.56 85 ALA A N 1
ATOM 671 C CA . ALA A 1 85 ? 28.147 -1.286 -33.413 1.00 87.56 85 ALA A CA 1
ATOM 672 C C . ALA A 1 85 ? 27.882 -2.534 -32.548 1.00 87.56 85 ALA A C 1
ATOM 674 O O . ALA A 1 85 ? 26.779 -2.722 -32.026 1.00 87.56 85 ALA A O 1
ATOM 675 N N . LYS A 1 86 ? 28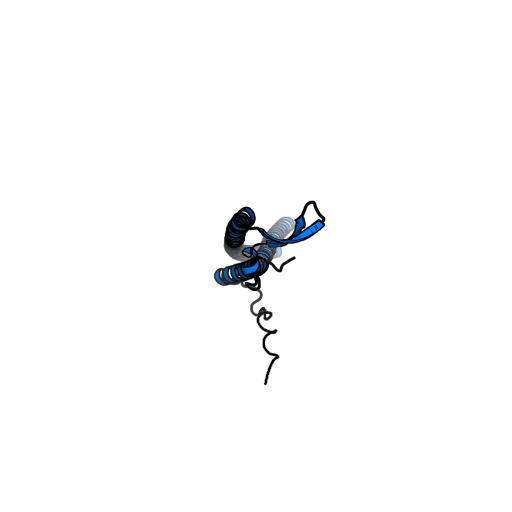.901 -3.383 -32.336 1.00 88.75 86 LYS A N 1
ATOM 676 C CA . LYS A 1 86 ? 28.797 -4.546 -31.437 1.00 88.75 86 LYS A CA 1
ATOM 677 C C . LYS A 1 86 ? 28.595 -4.122 -29.978 1.00 88.75 86 LYS A C 1
ATOM 679 O O . LYS A 1 86 ? 27.757 -4.706 -29.288 1.00 88.75 86 LYS A O 1
ATOM 684 N N . ARG A 1 87 ? 29.345 -3.121 -29.509 1.00 91.81 87 ARG A N 1
ATOM 685 C CA . ARG A 1 87 ? 29.242 -2.588 -28.143 1.00 91.81 87 ARG A CA 1
ATOM 686 C C . ARG A 1 87 ? 27.888 -1.923 -27.897 1.00 91.81 87 ARG A C 1
ATOM 688 O O . ARG A 1 87 ? 27.295 -2.151 -26.847 1.00 91.81 87 ARG A O 1
ATOM 695 N N . ASP A 1 88 ? 27.372 -1.170 -28.861 1.00 89.19 88 ASP A N 1
ATOM 696 C CA . ASP A 1 88 ? 26.070 -0.507 -28.782 1.00 89.19 88 ASP A CA 1
ATOM 697 C C . ASP A 1 88 ? 24.937 -1.528 -28.727 1.00 89.19 88 ASP A C 1
ATOM 699 O O . ASP A 1 88 ? 24.068 -1.427 -27.863 1.00 89.19 88 ASP A O 1
ATOM 703 N N . LYS A 1 89 ? 25.008 -2.598 -29.531 1.00 88.56 89 LYS A N 1
ATOM 704 C CA . LYS A 1 89 ? 24.063 -3.721 -29.442 1.00 88.56 89 LYS A CA 1
ATOM 705 C C . LYS A 1 89 ? 24.059 -4.362 -28.051 1.00 88.56 89 LYS A C 1
ATOM 707 O O . LYS A 1 89 ? 22.997 -4.615 -27.485 1.00 88.56 89 LYS A O 1
ATOM 712 N N . GLN A 1 90 ? 25.239 -4.614 -27.479 1.00 92.06 90 GLN A N 1
ATOM 713 C CA . GLN A 1 90 ? 25.356 -5.150 -26.116 1.00 92.06 90 GLN A CA 1
ATOM 714 C C . GLN A 1 90 ? 24.807 -4.172 -25.071 1.00 92.06 90 GLN A C 1
ATOM 716 O O . GLN A 1 90 ? 24.099 -4.587 -24.154 1.00 92.06 90 GLN A O 1
ATOM 721 N N . ARG A 1 91 ? 25.084 -2.873 -25.223 1.00 92.06 91 ARG A N 1
ATOM 722 C CA . ARG A 1 91 ? 24.588 -1.819 -24.335 1.00 92.06 91 ARG A CA 1
ATOM 723 C C . ARG A 1 91 ? 23.065 -1.707 -24.390 1.00 92.06 91 ARG A C 1
ATOM 725 O O . ARG A 1 91 ? 22.442 -1.620 -23.336 1.00 92.06 91 ARG A O 1
ATOM 732 N N . ASN A 1 92 ? 22.466 -1.756 -25.577 1.00 90.69 92 ASN A N 1
ATOM 733 C CA . ASN A 1 92 ? 21.015 -1.728 -25.764 1.00 90.69 92 ASN A CA 1
ATOM 734 C C . ASN A 1 92 ? 20.362 -2.974 -25.158 1.00 90.69 92 ASN A C 1
ATOM 736 O O . ASN A 1 92 ? 19.391 -2.856 -24.413 1.00 90.69 92 ASN A O 1
ATOM 740 N N . ALA A 1 93 ? 20.938 -4.160 -25.377 1.00 91.62 93 ALA A N 1
ATOM 741 C CA . ALA A 1 93 ? 20.466 -5.390 -24.742 1.00 91.62 93 ALA A CA 1
ATOM 742 C C . ALA A 1 93 ? 20.539 -5.317 -23.204 1.00 91.62 93 ALA A C 1
ATOM 744 O O . ALA A 1 93 ? 19.582 -5.684 -22.523 1.00 91.62 93 ALA A O 1
ATOM 745 N N . ALA A 1 94 ? 21.640 -4.803 -22.648 1.00 94.69 94 ALA A N 1
ATOM 746 C CA . ALA A 1 94 ? 21.794 -4.619 -21.206 1.00 94.69 94 ALA A CA 1
ATOM 747 C C . ALA A 1 94 ? 20.801 -3.588 -20.638 1.00 94.69 94 ALA A C 1
ATOM 749 O O . ALA A 1 94 ? 20.237 -3.803 -19.567 1.00 94.69 94 ALA A O 1
ATOM 750 N N . ARG A 1 95 ? 20.545 -2.491 -21.363 1.00 94.12 95 ARG A N 1
ATOM 751 C CA . ARG A 1 95 ? 19.558 -1.470 -20.977 1.00 94.12 95 ARG A CA 1
ATOM 752 C C . ARG A 1 95 ? 18.141 -2.027 -20.939 1.00 94.12 95 ARG A C 1
ATOM 754 O O . ARG A 1 95 ? 17.458 -1.819 -19.945 1.00 94.12 95 ARG A O 1
ATOM 761 N N . ARG A 1 96 ? 17.732 -2.779 -21.963 1.00 94.38 96 ARG A N 1
ATOM 762 C CA . ARG A 1 96 ? 16.418 -3.439 -22.009 1.00 94.38 96 ARG A CA 1
ATOM 763 C C . ARG A 1 96 ? 16.210 -4.371 -20.818 1.00 94.38 96 ARG A C 1
ATOM 765 O O . ARG A 1 96 ? 15.232 -4.213 -20.099 1.00 94.38 96 ARG A O 1
ATOM 772 N N . ARG A 1 97 ? 17.191 -5.239 -20.539 1.00 95.06 97 ARG A N 1
ATOM 773 C CA . ARG A 1 97 ? 17.173 -6.094 -19.340 1.00 95.06 97 ARG A CA 1
ATOM 774 C C . ARG A 1 97 ? 17.062 -5.268 -18.062 1.00 95.06 97 ARG A C 1
ATOM 776 O O . ARG A 1 97 ? 16.275 -5.589 -17.187 1.00 95.06 97 ARG A O 1
ATOM 783 N N . SER A 1 98 ? 17.811 -4.169 -17.959 1.00 96.38 98 SER A N 1
ATOM 784 C CA . SER A 1 98 ? 17.719 -3.295 -16.788 1.00 96.38 98 SER A CA 1
ATOM 785 C C . SER A 1 98 ? 16.328 -2.678 -16.611 1.00 96.38 98 SER A C 1
ATOM 787 O O . SER A 1 98 ? 15.941 -2.463 -15.467 1.00 96.38 98 SER A O 1
ATOM 789 N N . ILE A 1 99 ? 15.606 -2.363 -17.689 1.00 95.88 99 ILE A N 1
ATOM 790 C CA . ILE A 1 99 ? 14.235 -1.831 -17.626 1.00 95.88 99 ILE A CA 1
ATOM 791 C C . ILE A 1 99 ? 13.274 -2.908 -17.120 1.00 95.88 99 ILE A C 1
ATOM 793 O O . ILE A 1 99 ? 12.512 -2.648 -16.192 1.00 95.88 99 ILE A O 1
ATOM 797 N N . GLU A 1 100 ? 13.360 -4.116 -17.677 1.00 95.94 100 GLU A N 1
ATOM 798 C CA . GLU A 1 100 ? 12.540 -5.267 -17.278 1.00 95.94 100 GLU A CA 1
ATOM 799 C C . GLU A 1 100 ? 12.732 -5.600 -15.788 1.00 95.94 100 GLU A C 1
ATOM 801 O O . GLU A 1 100 ? 11.763 -5.639 -15.030 1.00 95.94 100 GLU A O 1
ATOM 806 N N . GLU A 1 101 ? 13.984 -5.731 -15.337 1.00 97.06 101 GLU A N 1
ATOM 807 C CA . GLU A 1 101 ? 14.319 -6.027 -13.937 1.00 97.06 101 GLU A CA 1
ATOM 808 C C . GLU A 1 101 ? 13.869 -4.916 -12.977 1.00 97.06 101 GLU A C 1
ATOM 810 O O . GLU A 1 101 ? 13.365 -5.181 -11.884 1.00 97.06 101 GLU A O 1
ATOM 815 N N . LYS A 1 102 ? 14.013 -3.645 -13.380 1.00 96.56 102 LYS A N 1
ATOM 816 C CA . LYS A 1 102 ? 13.537 -2.511 -12.574 1.00 96.56 102 LYS A CA 1
ATOM 817 C C . LYS A 1 102 ? 12.021 -2.535 -12.420 1.00 96.56 102 LYS A C 1
ATOM 819 O O . LYS A 1 102 ? 11.547 -2.357 -11.300 1.00 96.56 102 LYS A O 1
ATOM 824 N N . GLY A 1 103 ? 11.285 -2.775 -13.504 1.00 95.75 103 GLY A N 1
ATOM 825 C CA . GLY A 1 103 ? 9.828 -2.875 -13.466 1.00 95.75 103 GLY A CA 1
ATOM 826 C C . GLY A 1 103 ? 9.355 -4.034 -12.591 1.00 95.75 103 GLY A C 1
ATOM 827 O O . GLY A 1 103 ? 8.509 -3.840 -11.721 1.00 95.75 103 GLY A O 1
ATOM 828 N N . ALA A 1 104 ? 9.971 -5.213 -12.731 1.00 95.94 104 ALA A N 1
ATOM 829 C CA . ALA A 1 104 ? 9.670 -6.374 -11.891 1.00 95.94 104 ALA A CA 1
ATOM 830 C C . ALA A 1 104 ? 9.922 -6.091 -10.399 1.00 95.94 104 ALA A C 1
ATOM 832 O O . ALA A 1 104 ? 9.077 -6.385 -9.549 1.00 95.94 104 ALA A O 1
ATOM 833 N N . LEU A 1 105 ? 11.051 -5.454 -10.066 1.00 97.38 105 LEU A N 1
ATOM 834 C CA . LEU A 1 105 ? 11.370 -5.065 -8.693 1.00 97.38 105 LEU A CA 1
ATOM 835 C C . LEU A 1 105 ? 10.384 -4.025 -8.139 1.00 97.38 105 LEU A C 1
ATOM 837 O O . LEU A 1 105 ? 10.004 -4.095 -6.968 1.00 97.38 105 LEU A O 1
ATOM 841 N N . GLN A 1 106 ? 9.975 -3.048 -8.949 1.00 95.38 106 GLN A N 1
ATOM 842 C CA . GLN A 1 106 ? 8.994 -2.040 -8.546 1.00 95.38 106 GLN A CA 1
ATOM 843 C C . GLN A 1 106 ? 7.617 -2.662 -8.293 1.00 95.38 106 GLN A C 1
ATOM 845 O O . 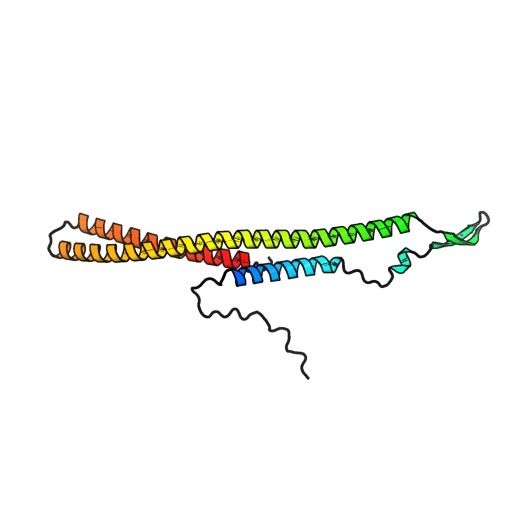GLN A 1 106 ? 7.030 -2.385 -7.243 1.00 95.38 106 GLN A O 1
ATOM 850 N N . ALA A 1 107 ? 7.161 -3.559 -9.171 1.00 95.12 107 ALA A N 1
ATOM 851 C CA . ALA A 1 107 ? 5.930 -4.319 -8.987 1.00 95.12 107 ALA A CA 1
ATOM 852 C C . ALA A 1 107 ? 5.977 -5.157 -7.701 1.00 95.12 107 ALA A C 1
ATOM 854 O O . ALA A 1 107 ? 5.081 -5.056 -6.865 1.00 95.12 107 ALA A O 1
ATOM 855 N N . ALA A 1 108 ? 7.062 -5.904 -7.469 1.00 96.44 108 ALA A N 1
ATOM 856 C CA . ALA A 1 108 ? 7.235 -6.699 -6.252 1.00 96.44 108 ALA A CA 1
ATOM 857 C C . ALA A 1 108 ? 7.189 -5.837 -4.976 1.00 96.44 108 ALA A C 1
ATOM 859 O O . ALA A 1 108 ? 6.534 -6.197 -3.997 1.00 96.44 108 ALA A O 1
ATOM 860 N N . ARG A 1 109 ? 7.832 -4.662 -4.991 1.00 96.12 109 ARG A N 1
ATOM 861 C CA . ARG A 1 109 ? 7.779 -3.706 -3.872 1.00 96.12 109 ARG A CA 1
ATOM 862 C C . ARG A 1 109 ? 6.374 -3.153 -3.650 1.00 96.12 109 ARG A C 1
ATOM 864 O O . ARG A 1 109 ? 5.972 -3.007 -2.499 1.00 96.12 109 ARG A O 1
ATOM 871 N N . ALA A 1 110 ? 5.647 -2.822 -4.716 1.00 94.56 110 ALA A N 1
ATOM 872 C CA . ALA A 1 110 ? 4.269 -2.344 -4.624 1.00 94.56 110 ALA A CA 1
ATOM 873 C C . ALA A 1 110 ? 3.341 -3.421 -4.050 1.00 94.56 110 ALA A C 1
ATOM 875 O O . ALA A 1 110 ? 2.625 -3.148 -3.090 1.00 94.56 110 ALA A O 1
ATOM 876 N N . ARG A 1 111 ? 3.445 -4.667 -4.535 1.00 95.38 111 ARG A N 1
ATOM 877 C CA . ARG A 1 111 ? 2.722 -5.811 -3.962 1.00 95.38 111 ARG A CA 1
ATOM 878 C C . ARG A 1 111 ? 3.029 -5.983 -2.477 1.00 95.38 111 ARG A C 1
ATOM 880 O O . ARG A 1 111 ? 2.105 -6.116 -1.691 1.00 95.38 111 ARG A O 1
ATOM 887 N N . GLY A 1 112 ? 4.301 -5.915 -2.078 1.00 96.19 112 GLY A N 1
ATOM 888 C CA . GLY A 1 112 ? 4.697 -6.013 -0.669 1.00 96.19 112 GLY A CA 1
ATOM 889 C C . GLY A 1 112 ? 4.093 -4.914 0.215 1.00 96.19 112 GLY A C 1
ATOM 890 O O . GLY A 1 112 ? 3.656 -5.197 1.329 1.00 96.19 112 GLY A O 1
ATOM 891 N N . ARG A 1 113 ? 4.011 -3.671 -0.283 1.00 95.75 113 ARG A N 1
ATOM 892 C CA . ARG A 1 113 ? 3.330 -2.576 0.431 1.00 95.75 113 ARG A CA 1
ATOM 893 C C . ARG A 1 113 ? 1.833 -2.835 0.563 1.00 95.75 113 ARG A C 1
ATOM 895 O O . ARG A 1 113 ? 1.311 -2.751 1.670 1.00 95.75 113 ARG A O 1
ATOM 902 N N . VAL A 1 114 ? 1.168 -3.202 -0.532 1.00 95.69 114 VAL A N 1
ATOM 903 C CA . VAL A 1 114 ? -0.268 -3.514 -0.523 1.00 95.69 114 VAL A CA 1
ATOM 904 C C . VAL A 1 114 ? -0.572 -4.705 0.383 1.00 95.69 114 VAL A C 1
ATOM 906 O O . VAL A 1 114 ? -1.522 -4.635 1.149 1.00 95.69 114 VAL A O 1
ATOM 909 N N . ALA A 1 115 ? 0.262 -5.748 0.387 1.00 96.06 115 ALA A N 1
ATOM 910 C CA . ALA A 1 115 ? 0.123 -6.897 1.282 1.00 96.06 115 ALA A CA 1
ATOM 911 C C . ALA A 1 115 ? 0.111 -6.479 2.757 1.00 96.06 115 ALA A C 1
ATOM 913 O O . ALA A 1 115 ? -0.741 -6.917 3.526 1.00 96.06 115 ALA A O 1
ATOM 914 N N . ARG A 1 116 ? 1.057 -5.611 3.139 1.00 96.75 116 ARG A N 1
ATOM 915 C CA . ARG A 1 116 ? 1.160 -5.086 4.500 1.00 96.75 116 ARG A CA 1
ATOM 916 C C . ARG A 1 116 ? -0.075 -4.266 4.870 1.00 96.75 116 ARG A C 1
ATOM 918 O O . ARG A 1 116 ? -0.685 -4.545 5.892 1.00 96.75 116 ARG A O 1
ATOM 925 N N . LEU A 1 117 ? -0.456 -3.303 4.029 1.00 95.50 117 LEU A N 1
ATOM 926 C CA . LEU A 1 117 ? -1.637 -2.466 4.271 1.00 95.50 117 LEU A CA 1
ATOM 927 C C . LEU A 1 117 ? -2.917 -3.309 4.363 1.00 95.50 117 LEU A C 1
ATOM 929 O O . LEU A 1 117 ? -3.766 -3.059 5.211 1.00 95.50 117 LEU A O 1
ATOM 933 N N . TYR A 1 118 ? -3.040 -4.339 3.524 1.00 95.31 118 TYR A N 1
ATOM 934 C CA . TYR A 1 118 ? -4.168 -5.266 3.542 1.00 95.31 118 TYR A CA 1
ATOM 935 C C . TYR A 1 118 ? -4.227 -6.074 4.845 1.00 95.31 118 TYR A C 1
ATOM 937 O O . TYR A 1 118 ? -5.299 -6.231 5.422 1.00 95.31 118 TYR A O 1
ATOM 945 N N . ALA A 1 119 ? -3.084 -6.554 5.344 1.00 95.44 119 ALA A N 1
ATOM 946 C CA . ALA A 1 119 ? -3.017 -7.231 6.638 1.00 95.44 119 ALA A CA 1
ATOM 947 C C . ALA A 1 119 ? -3.411 -6.292 7.791 1.00 95.44 119 ALA A C 1
ATOM 949 O O . ALA A 1 119 ? -4.229 -6.665 8.633 1.00 95.44 119 ALA A O 1
ATOM 950 N N . ASP A 1 120 ? -2.901 -5.056 7.783 1.00 95.56 120 ASP A N 1
ATOM 951 C CA . ASP A 1 120 ? -3.260 -4.028 8.765 1.00 95.56 120 ASP A CA 1
ATOM 952 C C . ASP A 1 120 ? -4.769 -3.712 8.717 1.00 95.56 120 ASP A C 1
ATOM 954 O O . ASP A 1 120 ? -5.405 -3.525 9.757 1.00 95.56 120 ASP A O 1
ATOM 958 N N . PHE A 1 121 ? -5.370 -3.715 7.521 1.00 95.25 121 PHE A N 1
ATOM 959 C CA . PHE A 1 121 ? -6.805 -3.501 7.322 1.00 95.25 121 PHE A CA 1
ATOM 960 C C . PHE A 1 121 ? -7.639 -4.617 7.941 1.00 95.25 121 PHE A C 1
ATOM 962 O O . PHE A 1 121 ? -8.596 -4.336 8.663 1.00 95.25 121 PHE A O 1
ATOM 969 N N . LEU A 1 122 ? -7.266 -5.876 7.708 1.00 94.00 122 LEU A N 1
ATOM 970 C CA . LEU A 1 122 ? -7.966 -7.017 8.297 1.00 94.00 122 LEU A CA 1
ATOM 971 C C . LEU A 1 122 ? -7.915 -6.979 9.826 1.00 94.00 122 LEU A C 1
ATOM 973 O O . LEU A 1 122 ? -8.956 -7.108 10.468 1.00 94.00 122 LEU A O 1
ATOM 977 N N . LEU A 1 123 ? -6.738 -6.714 10.396 1.00 95.44 123 LEU A N 1
ATOM 978 C CA . LEU A 1 123 ? -6.564 -6.622 11.844 1.00 95.44 123 LEU A CA 1
ATOM 979 C C . LEU A 1 123 ? -7.427 -5.506 12.451 1.00 95.44 123 LEU A C 1
ATOM 981 O O . LEU A 1 123 ? -8.121 -5.713 13.445 1.00 95.44 123 LEU A O 1
ATOM 985 N N . ARG A 1 124 ? -7.421 -4.315 11.847 1.00 95.12 124 ARG A N 1
ATOM 986 C CA . ARG A 1 124 ? -8.228 -3.177 12.318 1.00 95.12 124 ARG A CA 1
ATOM 987 C C . ARG A 1 124 ? -9.725 -3.430 12.170 1.00 95.12 124 ARG A C 1
ATOM 989 O O . ARG A 1 124 ? -10.503 -2.996 13.016 1.00 95.12 124 ARG A O 1
ATOM 996 N N . ARG A 1 125 ? -10.136 -4.162 11.133 1.00 94.75 125 ARG A N 1
ATOM 997 C CA . ARG A 1 125 ? -11.531 -4.572 10.934 1.00 94.75 125 ARG A CA 1
ATOM 998 C C . ARG A 1 125 ? -11.999 -5.505 12.048 1.00 94.75 125 ARG A C 1
ATOM 1000 O O . ARG A 1 125 ? -13.093 -5.313 12.572 1.00 94.75 125 ARG A O 1
ATOM 1007 N N . GLU A 1 126 ? -11.169 -6.468 12.441 1.00 95.00 126 GLU A N 1
ATOM 1008 C CA . GLU A 1 126 ? -11.445 -7.345 13.586 1.00 95.00 126 GLU A CA 1
ATOM 1009 C C . GLU A 1 126 ? -11.518 -6.552 14.899 1.00 95.00 126 GLU A C 1
ATOM 1011 O O . GLU A 1 126 ? -12.454 -6.727 15.679 1.00 95.00 126 GLU A O 1
ATOM 1016 N N . GLN A 1 127 ? -10.595 -5.609 15.114 1.00 95.56 127 GLN A N 1
ATOM 1017 C CA . GLN A 1 127 ? -10.630 -4.719 16.281 1.00 95.56 127 GLN A CA 1
ATOM 1018 C C . GLN A 1 127 ? -11.909 -3.874 16.336 1.00 95.56 127 GLN A C 1
ATOM 1020 O O . GLN A 1 127 ? -12.499 -3.727 17.407 1.00 95.56 127 GLN A O 1
ATOM 1025 N N . LEU A 1 128 ? -12.356 -3.328 15.201 1.00 95.94 128 LEU A N 1
ATOM 1026 C CA . LEU A 1 128 ? -13.603 -2.572 15.117 1.00 95.94 128 LEU A CA 1
ATOM 1027 C C . LEU A 1 128 ? -14.813 -3.450 15.462 1.00 95.94 128 LEU A C 1
ATOM 1029 O O . LEU A 1 128 ? -15.689 -2.999 16.199 1.00 95.94 128 LEU A O 1
ATOM 1033 N N . ALA A 1 129 ? -14.856 -4.690 14.965 1.00 95.81 129 ALA A N 1
ATOM 1034 C CA . ALA A 1 129 ? -15.926 -5.631 15.291 1.00 95.81 129 ALA A CA 1
ATOM 1035 C C . ALA A 1 129 ? -16.006 -5.871 16.809 1.00 95.81 129 ALA A C 1
ATOM 1037 O O . ALA A 1 129 ? -17.060 -5.651 17.404 1.00 95.81 129 ALA A O 1
ATOM 1038 N N . ALA A 1 130 ? -14.873 -6.174 17.450 1.00 95.56 130 ALA A N 1
ATOM 1039 C CA . ALA A 1 130 ? -14.809 -6.355 18.900 1.00 95.56 130 ALA A CA 1
ATOM 1040 C C . ALA A 1 130 ? -15.212 -5.086 19.677 1.00 95.56 130 ALA A C 1
ATOM 1042 O O . ALA A 1 130 ? -15.947 -5.160 20.661 1.00 95.56 130 ALA A O 1
ATOM 1043 N N . ARG A 1 131 ? -14.780 -3.892 19.238 1.00 96.31 131 ARG A N 1
ATOM 1044 C CA . ARG A 1 131 ? -15.180 -2.632 19.892 1.00 96.31 131 ARG A CA 1
ATOM 1045 C C . ARG A 1 131 ? -16.670 -2.340 19.758 1.00 96.31 131 ARG A C 1
ATOM 1047 O O . ARG A 1 131 ? -17.251 -1.797 20.692 1.00 96.31 131 ARG A O 1
ATOM 1054 N N . ARG A 1 132 ? -17.288 -2.683 18.627 1.00 96.81 132 ARG A N 1
ATOM 1055 C CA . ARG A 1 132 ? -18.737 -2.535 18.434 1.00 96.81 132 ARG A CA 1
ATOM 1056 C C . ARG A 1 132 ? -19.522 -3.463 19.359 1.00 96.81 132 ARG A C 1
ATOM 1058 O O . ARG A 1 132 ? -20.520 -3.030 19.923 1.00 96.81 132 ARG A O 1
ATOM 1065 N N . GLU A 1 133 ? -19.053 -4.692 19.561 1.00 97.19 133 GLU A N 1
ATOM 1066 C CA . GLU A 1 133 ? -19.657 -5.619 20.528 1.00 97.19 133 GLU A CA 1
ATOM 1067 C C . GLU A 1 133 ? -19.559 -5.087 21.964 1.00 97.19 133 GLU A C 1
ATOM 1069 O O . GLU A 1 133 ? -20.561 -5.054 22.676 1.00 97.19 133 GLU A O 1
ATOM 1074 N N . LEU A 1 134 ? -18.384 -4.595 22.372 1.00 96.69 134 LEU A N 1
ATOM 1075 C CA . LEU A 1 134 ? -18.207 -3.972 23.688 1.00 96.69 134 LEU A CA 1
ATOM 1076 C C . LEU A 1 134 ? -19.102 -2.742 23.866 1.00 96.69 134 LEU A C 1
ATOM 1078 O O . LEU A 1 134 ? -19.745 -2.598 24.903 1.00 96.69 134 LEU A O 1
ATOM 1082 N N . LEU A 1 135 ? -19.192 -1.889 22.844 1.00 97.94 135 LEU A N 1
ATOM 1083 C CA . LEU A 1 135 ? -20.053 -0.713 22.884 1.00 97.94 135 LEU A CA 1
ATOM 1084 C C . LEU A 1 135 ? -21.528 -1.097 23.052 1.00 97.94 135 LEU A C 1
ATOM 1086 O O . LEU A 1 135 ? -22.236 -0.441 23.807 1.00 97.94 135 LEU A O 1
ATOM 1090 N N . ALA A 1 136 ? -21.988 -2.173 22.409 1.00 97.69 136 ALA A N 1
ATOM 1091 C CA . ALA A 1 136 ? -23.356 -2.655 22.582 1.00 97.69 136 ALA A CA 1
ATOM 1092 C C . ALA A 1 136 ? -23.642 -3.080 24.035 1.00 97.69 136 ALA A C 1
ATOM 1094 O O . ALA A 1 136 ? -24.729 -2.818 24.551 1.00 97.69 136 ALA A O 1
ATOM 1095 N N . ILE A 1 137 ? -22.665 -3.693 24.713 1.00 97.62 137 ILE A N 1
ATOM 1096 C CA . ILE A 1 137 ? -22.762 -4.024 26.144 1.00 97.62 137 ILE A CA 1
ATOM 1097 C C . ILE A 1 137 ? -22.786 -2.741 26.983 1.00 97.62 137 ILE A C 1
ATOM 1099 O O . ILE A 1 137 ? -23.631 -2.593 27.862 1.00 97.62 137 ILE A O 1
ATOM 1103 N N . ASP A 1 138 ? -21.903 -1.786 26.692 1.00 97.50 138 ASP A N 1
ATOM 1104 C CA . ASP A 1 138 ? -21.850 -0.505 27.401 1.00 97.50 138 ASP A CA 1
ATOM 1105 C C . ASP A 1 138 ? -23.147 0.304 27.253 1.00 97.50 138 ASP A C 1
ATOM 1107 O O . ASP A 1 138 ? -23.601 0.933 28.207 1.00 97.50 138 ASP A O 1
ATOM 1111 N N . GLU A 1 139 ? -23.789 0.252 26.087 1.00 97.44 139 GLU A N 1
ATOM 1112 C CA . GLU A 1 139 ? -25.103 0.858 25.865 1.00 97.44 139 GLU A CA 1
ATOM 1113 C C . GLU A 1 139 ? -26.194 0.193 26.713 1.00 97.44 139 GLU A C 1
ATOM 1115 O O . GLU A 1 139 ? -27.089 0.880 27.207 1.00 97.44 139 GLU A O 1
ATOM 1120 N N . GLN A 1 140 ? -26.131 -1.126 26.916 1.00 97.75 140 GLN A N 1
ATOM 1121 C CA . GLN A 1 140 ? -27.053 -1.832 27.811 1.00 97.75 140 GLN A CA 1
ATOM 1122 C C . GLN A 1 140 ? -26.821 -1.451 29.276 1.00 97.75 140 GLN A C 1
ATOM 1124 O O . GLN A 1 140 ? -27.785 -1.166 29.985 1.00 97.75 140 GLN A O 1
ATOM 1129 N N . LEU A 1 141 ? -25.560 -1.388 29.713 1.00 96.19 141 LEU A N 1
ATOM 1130 C CA . LEU A 1 141 ? -25.200 -0.947 31.063 1.00 96.19 141 LEU A CA 1
ATOM 1131 C C . LEU A 1 141 ? -25.653 0.492 31.317 1.00 96.19 141 LEU A C 1
ATOM 1133 O O . LEU A 1 141 ? -26.234 0.789 32.357 1.00 96.19 141 LEU A O 1
ATOM 1137 N N . PHE A 1 142 ? -25.468 1.381 30.341 1.00 97.88 142 PHE A N 1
ATOM 1138 C CA . PHE A 1 142 ? -25.899 2.766 30.472 1.00 97.88 142 PHE A CA 1
ATOM 1139 C C . PHE A 1 142 ? -27.424 2.906 30.584 1.00 97.88 142 PHE A C 1
ATOM 1141 O O . PHE A 1 142 ? -27.899 3.749 31.338 1.00 97.88 142 PHE A O 1
ATOM 1148 N N . ARG A 1 143 ? -28.211 2.058 29.903 1.00 97.25 143 ARG A N 1
ATOM 1149 C CA . ARG A 1 143 ? -29.677 2.034 30.082 1.00 97.25 143 ARG A CA 1
ATOM 1150 C C . ARG A 1 143 ? -30.077 1.670 31.511 1.00 97.25 143 ARG A C 1
ATOM 1152 O O . ARG A 1 143 ? -31.013 2.256 32.040 1.00 97.25 143 ARG A O 1
ATOM 1159 N N . MET A 1 144 ? -29.353 0.748 32.146 1.00 95.75 144 MET A N 1
ATOM 1160 C CA . MET A 1 144 ? -29.581 0.422 33.556 1.00 95.75 144 MET A CA 1
ATOM 1161 C C . MET A 1 144 ? -29.264 1.623 34.458 1.00 95.75 144 MET A C 1
ATOM 1163 O O . MET A 1 144 ? -30.046 1.935 35.349 1.00 95.75 144 MET A O 1
ATOM 1167 N N . GLU A 1 145 ? -28.168 2.340 34.199 1.00 95.31 145 GLU A N 1
ATOM 1168 C CA . GLU A 1 145 ? -27.832 3.575 34.927 1.00 95.31 145 GLU A CA 1
ATOM 1169 C C . GLU A 1 145 ? -28.861 4.701 34.695 1.00 95.31 145 GLU A C 1
ATOM 1171 O O . GLU A 1 145 ? -29.195 5.427 35.631 1.00 95.31 145 GLU A O 1
ATOM 1176 N N . GLU A 1 146 ? -29.429 4.826 33.487 1.00 96.12 146 GLU A N 1
ATOM 1177 C CA . GLU A 1 146 ? -30.558 5.735 33.223 1.00 96.12 146 GLU A CA 1
ATOM 1178 C C . GLU A 1 146 ? -31.771 5.408 34.099 1.00 96.12 146 GLU A C 1
ATOM 1180 O O . GLU A 1 146 ? -32.388 6.317 34.660 1.00 96.12 146 GLU A O 1
ATOM 1185 N N . ASP A 1 147 ? -32.116 4.128 34.235 1.00 96.81 147 ASP A N 1
ATOM 1186 C CA . ASP A 1 147 ? -33.248 3.704 35.057 1.00 96.81 147 ASP A CA 1
ATOM 1187 C C . ASP A 1 147 ? -32.986 3.935 36.552 1.00 96.81 147 ASP A C 1
ATOM 1189 O O . ASP A 1 147 ? -33.875 4.420 37.253 1.00 96.81 147 ASP A O 1
ATOM 1193 N N . ARG A 1 148 ? -31.758 3.691 37.027 1.00 95.06 148 ARG A N 1
ATOM 1194 C CA . ARG A 1 148 ? -31.338 3.999 38.406 1.00 95.06 148 ARG A CA 1
ATOM 1195 C C . ARG A 1 148 ? -31.383 5.495 38.705 1.00 95.06 148 ARG A C 1
ATOM 1197 O O . ARG A 1 148 ? -31.840 5.897 39.772 1.00 95.06 148 ARG A O 1
ATOM 1204 N N . TYR A 1 149 ? -30.977 6.337 37.754 1.00 96.38 149 TYR A N 1
ATOM 1205 C CA . TYR A 1 149 ? -31.087 7.791 37.891 1.00 96.38 149 TYR A CA 1
ATOM 1206 C C . TYR A 1 149 ? -32.543 8.256 37.972 1.00 96.38 149 TYR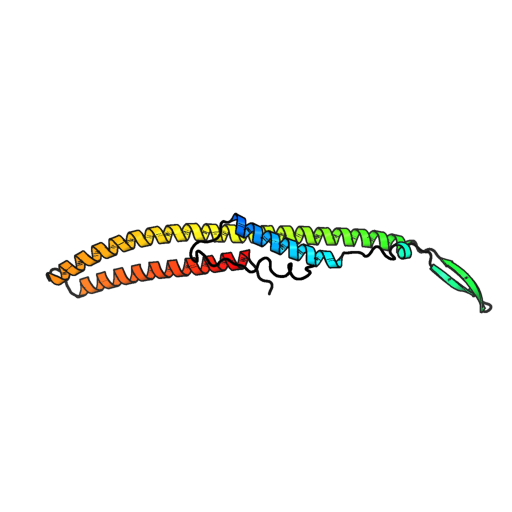 A C 1
ATOM 1208 O O . TYR A 1 149 ? -32.873 9.090 38.812 1.00 96.38 149 TYR A O 1
ATOM 1216 N N . ARG A 1 150 ? -33.436 7.691 37.146 1.00 95.69 150 ARG A N 1
ATOM 1217 C CA . ARG A 1 150 ? -34.883 7.985 37.203 1.00 95.69 150 ARG A CA 1
ATOM 1218 C C . ARG A 1 150 ? -35.520 7.571 38.527 1.00 95.69 150 ARG A C 1
ATOM 1220 O O . ARG A 1 150 ? -36.494 8.189 38.938 1.00 95.69 150 ARG A O 1
ATOM 1227 N N . GLN A 1 151 ? -34.985 6.534 39.163 1.00 96.88 151 GLN A N 1
ATOM 1228 C CA . GLN A 1 151 ? -35.394 6.067 40.488 1.00 96.88 151 GLN A CA 1
ATOM 1229 C C . GLN A 1 151 ? -34.707 6.842 41.630 1.00 96.88 151 GLN A C 1
ATOM 1231 O O . GLN A 1 151 ? -34.897 6.497 42.791 1.00 96.88 151 GLN A O 1
ATOM 1236 N N . GLU A 1 152 ? -33.932 7.888 41.309 1.00 93.94 152 GLU A N 1
ATOM 1237 C CA . GLU A 1 152 ? -33.174 8.723 42.254 1.00 93.94 152 GLU A CA 1
ATOM 1238 C C . GLU A 1 152 ? -32.132 7.944 43.085 1.00 93.94 152 GLU A C 1
ATOM 1240 O O . GLU A 1 152 ? -31.682 8.406 44.133 1.00 93.94 152 GLU A O 1
ATOM 1245 N N . GLU A 1 153 ? -31.691 6.774 42.607 1.00 95.31 153 GLU A N 1
ATOM 1246 C CA . GLU A 1 153 ? -30.711 5.924 43.301 1.00 95.31 153 GLU A CA 1
ATOM 1247 C C . GLU A 1 153 ? -29.260 6.405 43.149 1.00 95.31 153 GLU A C 1
ATOM 1249 O O . GLU A 1 153 ? -28.381 5.983 43.905 1.00 95.31 153 GLU A O 1
ATOM 1254 N N . ILE A 1 154 ? -28.985 7.248 42.149 1.00 93.25 154 ILE A N 1
ATOM 1255 C CA . ILE A 1 154 ? -27.649 7.778 41.849 1.00 93.25 154 ILE A CA 1
ATOM 1256 C C . ILE A 1 154 ? -27.679 9.297 41.698 1.00 93.25 154 ILE A C 1
ATOM 1258 O O . ILE A 1 154 ? -28.695 9.892 41.332 1.00 93.25 154 ILE A O 1
ATOM 1262 N N . SER A 1 155 ? -26.538 9.940 41.949 1.00 95.81 155 SER A N 1
ATOM 1263 C CA . SER A 1 155 ? -26.435 11.390 41.817 1.00 95.81 155 SER A CA 1
ATOM 1264 C C . SER A 1 155 ? -26.407 11.827 40.341 1.00 95.81 155 SER A C 1
ATOM 1266 O O . SER A 1 155 ? -25.926 11.087 39.475 1.00 95.81 155 SER A O 1
ATOM 1268 N N . PRO A 1 156 ? -26.827 13.069 40.022 1.00 95.50 156 PRO A N 1
ATOM 1269 C CA . PRO A 1 156 ? -26.676 13.615 38.673 1.00 95.50 156 PRO A CA 1
ATOM 1270 C C . PRO A 1 156 ? -25.220 13.627 38.180 1.00 95.50 156 PRO A C 1
ATOM 1272 O O . PRO A 1 156 ? -24.974 13.496 36.983 1.00 95.50 156 PRO A O 1
ATOM 1275 N N . GLY A 1 157 ? -24.249 13.785 39.087 1.00 95.69 157 GLY A N 1
ATOM 1276 C CA . GLY A 1 157 ? -22.827 13.766 38.744 1.00 95.69 157 GLY A CA 1
ATOM 1277 C C . GLY A 1 157 ? -22.371 12.395 38.245 1.00 95.69 157 GLY A C 1
ATOM 1278 O O . GLY A 1 157 ? -21.700 12.313 37.215 1.00 95.69 157 GLY A O 1
ATOM 1279 N N . ASP A 1 158 ? -22.789 11.328 38.927 1.00 94.25 158 ASP A N 1
ATOM 1280 C CA . ASP A 1 158 ? -22.469 9.946 38.547 1.00 94.25 158 ASP A CA 1
ATOM 1281 C C . ASP A 1 158 ? -23.109 9.585 37.205 1.00 94.25 158 ASP A C 1
ATOM 1283 O O . ASP A 1 158 ? -22.435 9.074 36.309 1.00 94.25 158 ASP A O 1
ATOM 1287 N N . PHE A 1 159 ? -24.374 9.971 37.011 1.00 96.00 159 PHE A N 1
ATOM 1288 C CA . PHE A 1 159 ? -25.074 9.793 35.741 1.00 96.00 159 PHE A CA 1
ATOM 1289 C C . PHE A 1 159 ? -24.363 10.498 34.571 1.00 96.00 159 PHE A C 1
ATOM 1291 O O . PHE A 1 159 ? -24.142 9.910 33.507 1.00 96.00 159 PHE A O 1
ATOM 1298 N N . LEU A 1 160 ? -23.966 11.763 34.754 1.00 97.31 160 LEU A N 1
ATOM 1299 C CA . LEU A 1 160 ? -23.248 12.519 33.724 1.00 97.31 160 LEU A CA 1
ATOM 1300 C C . LEU A 1 160 ? -21.867 11.924 33.423 1.00 97.31 160 LEU A C 1
ATOM 1302 O O . LEU A 1 160 ? -21.442 11.943 32.265 1.00 97.31 160 LEU A O 1
ATOM 1306 N N . ASN A 1 161 ? -21.180 11.372 34.426 1.00 96.50 161 ASN A N 1
ATOM 1307 C CA . ASN A 1 161 ? -19.920 10.662 34.223 1.00 96.50 161 ASN A CA 1
ATOM 1308 C C . ASN A 1 161 ? -20.123 9.395 33.379 1.00 96.50 161 ASN A C 1
ATOM 1310 O O . ASN A 1 161 ? -19.420 9.239 32.380 1.00 96.50 161 ASN A O 1
ATOM 1314 N N . ALA A 1 162 ? -21.122 8.565 33.697 1.00 95.56 162 ALA A N 1
ATOM 1315 C CA . ALA A 1 162 ? -21.456 7.373 32.913 1.00 95.56 162 ALA A CA 1
ATOM 1316 C C . ALA A 1 162 ? -21.816 7.730 31.458 1.00 95.56 162 ALA A C 1
ATOM 1318 O O . ALA A 1 162 ? -21.325 7.116 30.507 1.00 95.56 162 ALA A O 1
ATOM 1319 N N . LYS A 1 163 ? -22.597 8.801 31.262 1.00 96.88 163 LYS A N 1
ATOM 1320 C CA . LYS A 1 163 ? -22.943 9.308 29.926 1.00 96.88 163 LYS A CA 1
ATOM 1321 C C . LYS A 1 163 ? -21.711 9.766 29.150 1.00 96.88 163 LYS A C 1
ATOM 1323 O O . LYS A 1 163 ? -21.582 9.482 27.959 1.00 96.88 163 LYS A O 1
ATOM 1328 N N . ARG A 1 164 ? -20.801 10.489 29.807 1.00 98.00 164 ARG A N 1
ATOM 1329 C CA . ARG A 1 164 ? -19.542 10.934 29.200 1.00 98.00 164 ARG A CA 1
ATOM 1330 C C . ARG A 1 164 ? -18.687 9.741 28.780 1.00 98.00 164 ARG A C 1
ATOM 1332 O O . ARG A 1 164 ? -18.160 9.755 27.673 1.00 98.00 164 ARG A O 1
ATOM 1339 N N . GLU A 1 165 ? -18.556 8.726 29.630 1.00 96.56 165 GLU A N 1
ATOM 1340 C CA . GLU A 1 165 ? -17.790 7.514 29.319 1.00 96.56 165 GLU A CA 1
ATOM 1341 C C . GLU A 1 165 ? -18.342 6.791 28.090 1.00 96.56 165 GLU A C 1
ATOM 1343 O O . GLU A 1 165 ? -17.572 6.463 27.185 1.00 96.56 165 GLU A O 1
ATOM 1348 N N . LEU A 1 166 ? -19.666 6.628 27.996 1.00 97.50 166 LEU A N 1
ATOM 1349 C CA . LEU A 1 166 ? -20.300 6.048 26.812 1.00 97.50 166 LEU A CA 1
ATOM 1350 C C . LEU A 1 166 ? -19.989 6.862 25.547 1.00 97.50 166 LEU A C 1
ATOM 1352 O O . LEU A 1 166 ? -19.578 6.295 24.536 1.00 97.50 166 LEU A O 1
ATOM 1356 N N . LEU A 1 167 ? -20.129 8.191 25.600 1.00 97.81 167 LEU A N 1
ATOM 1357 C CA . LEU A 1 167 ? -19.852 9.067 24.454 1.00 97.81 167 LEU A CA 1
ATOM 1358 C C . LEU A 1 167 ? -18.389 8.988 23.996 1.00 97.81 167 LEU A C 1
ATOM 1360 O O . LEU A 1 167 ? -18.123 8.980 22.795 1.00 97.81 167 LEU A O 1
ATOM 1364 N N . VAL A 1 168 ? -17.438 8.886 24.929 1.00 97.94 168 VAL A N 1
ATOM 1365 C CA . VAL A 1 168 ? -16.015 8.690 24.605 1.00 97.94 168 VAL A CA 1
ATOM 1366 C C . VAL A 1 168 ? -15.800 7.357 23.888 1.00 97.94 168 VAL A C 1
ATOM 1368 O O . VAL A 1 168 ? -15.087 7.308 22.885 1.00 97.94 168 VAL A O 1
ATOM 1371 N N . LYS A 1 169 ? -16.446 6.279 24.345 1.00 96.94 169 LYS A N 1
ATOM 1372 C CA . LYS A 1 169 ? -16.365 4.968 23.684 1.00 96.94 169 LYS A CA 1
ATOM 1373 C C . LYS A 1 169 ? -16.995 4.988 22.288 1.00 96.94 169 LYS A C 1
ATOM 1375 O O . LYS A 1 169 ? -16.394 4.468 21.350 1.00 96.94 169 LYS A O 1
ATOM 1380 N N . GLN A 1 170 ? -18.145 5.647 22.124 1.00 97.44 170 GLN A N 1
ATOM 1381 C CA . GLN A 1 170 ? -18.785 5.855 20.819 1.00 97.44 170 GLN A CA 1
ATOM 1382 C C . GLN A 1 170 ? -17.876 6.626 19.858 1.00 97.44 170 GLN A C 1
ATOM 1384 O O . GLN A 1 170 ? -17.741 6.243 18.695 1.00 97.44 170 GLN A O 1
ATOM 1389 N N . GLN A 1 171 ? -17.222 7.687 20.337 1.00 97.38 171 GLN A N 1
ATOM 1390 C CA . GLN A 1 171 ? -16.255 8.430 19.535 1.00 97.38 171 GLN A CA 1
ATOM 1391 C C . GLN A 1 171 ? -15.081 7.536 19.120 1.00 97.38 171 GLN A C 1
ATOM 1393 O O . GLN A 1 171 ? -14.743 7.485 17.943 1.00 97.38 171 GLN A O 1
ATOM 1398 N N . GLY A 1 172 ? -14.539 6.738 20.045 1.00 96.38 172 GLY A N 1
ATOM 1399 C CA . GLY A 1 172 ? -13.444 5.813 19.750 1.00 96.38 172 GLY A CA 1
ATOM 1400 C C . GLY A 1 172 ? -13.785 4.707 18.739 1.00 96.38 172 GLY A C 1
ATOM 1401 O O . GLY A 1 172 ? -12.874 4.157 18.119 1.00 96.38 172 GLY A O 1
ATOM 1402 N N . VAL A 1 173 ? -15.065 4.360 18.556 1.00 96.88 173 VAL A N 1
ATOM 1403 C CA . VAL A 1 173 ? -15.525 3.479 17.464 1.00 96.88 173 VAL A CA 1
ATOM 1404 C C . VAL A 1 173 ? -15.531 4.230 16.132 1.00 96.88 173 VAL A C 1
ATOM 1406 O O . VAL A 1 173 ? -14.990 3.720 15.153 1.00 96.88 173 VAL A O 1
ATOM 1409 N N . LYS A 1 174 ? -16.069 5.455 16.100 1.00 96.19 174 LYS A N 1
ATOM 1410 C CA . LYS A 1 174 ? -16.087 6.297 14.890 1.00 96.19 174 LYS A CA 1
ATOM 1411 C C . LYS A 1 174 ? -14.684 6.619 14.382 1.00 96.19 174 LYS A C 1
ATOM 1413 O O . LYS A 1 174 ? -14.449 6.605 13.176 1.00 96.19 174 LYS A O 1
ATOM 1418 N N . ASP A 1 175 ? -13.748 6.874 15.290 1.00 95.69 175 ASP A N 1
ATOM 1419 C CA . ASP A 1 175 ? -12.359 7.157 14.929 1.00 95.69 175 ASP A CA 1
ATOM 1420 C C . ASP A 1 175 ? -11.718 5.945 14.226 1.00 95.69 175 ASP A C 1
ATOM 1422 O O . ASP A 1 175 ? -11.088 6.099 13.182 1.00 95.69 175 ASP A O 1
ATOM 1426 N N . LEU A 1 176 ? -11.960 4.721 14.718 1.00 94.44 176 LEU A N 1
ATOM 1427 C CA . LEU A 1 176 ? -11.493 3.492 14.058 1.00 94.44 176 LEU A CA 1
ATOM 1428 C C . LEU A 1 176 ? -12.143 3.258 12.689 1.00 94.44 176 LEU A C 1
ATOM 1430 O O . LEU A 1 176 ? -11.480 2.773 11.772 1.00 94.44 176 LEU A O 1
ATOM 1434 N N . GLU A 1 177 ? -13.430 3.573 12.542 1.00 94.62 177 GLU A N 1
ATOM 1435 C CA . GLU A 1 177 ? -14.125 3.496 11.250 1.00 94.62 177 GLU A CA 1
ATOM 1436 C C . GLU A 1 177 ? -13.479 4.432 10.226 1.00 94.62 177 GLU A C 1
ATOM 1438 O O . GLU A 1 177 ? -13.205 4.028 9.095 1.00 94.62 177 GLU A O 1
ATOM 1443 N N . MET A 1 178 ? -13.171 5.662 10.639 1.00 94.25 178 MET A N 1
ATOM 1444 C CA . MET A 1 178 ? -12.468 6.629 9.803 1.00 94.25 178 MET A CA 1
ATOM 1445 C C . MET A 1 178 ? -11.060 6.144 9.434 1.00 94.25 178 MET A C 1
ATOM 1447 O O . MET A 1 178 ? -10.672 6.233 8.270 1.00 94.25 178 MET A O 1
ATOM 1451 N N . GLU A 1 179 ? -10.303 5.593 10.386 1.00 93.25 179 GLU A N 1
ATOM 1452 C CA . GLU A 1 179 ? -8.978 5.019 10.117 1.00 93.25 179 GLU A CA 1
ATOM 1453 C C . GLU A 1 179 ? -9.035 3.870 9.098 1.00 93.25 179 GLU A C 1
ATOM 1455 O O . GLU A 1 179 ? -8.185 3.790 8.209 1.00 93.25 179 GLU A O 1
ATOM 1460 N N . LEU A 1 180 ? -10.047 3.001 9.184 1.00 94.19 180 LEU A N 1
ATOM 1461 C CA . LEU A 1 180 ? -10.257 1.921 8.217 1.00 94.19 180 LEU A CA 1
ATOM 1462 C C . LEU A 1 180 ? -10.581 2.442 6.817 1.00 94.19 180 LEU A C 1
ATOM 1464 O O . LEU A 1 180 ? -10.058 1.909 5.838 1.00 94.19 180 LEU A O 1
ATOM 1468 N N . GLU A 1 181 ? -11.402 3.487 6.706 1.00 92.56 181 GLU A N 1
ATOM 1469 C CA . GLU A 1 181 ? -11.701 4.114 5.416 1.00 92.56 181 GLU A CA 1
ATOM 1470 C C . GLU A 1 181 ? -10.467 4.769 4.790 1.00 92.56 181 GLU A C 1
ATOM 1472 O O . GLU A 1 181 ? -10.237 4.624 3.588 1.00 92.56 181 GLU A O 1
ATOM 1477 N N . LEU A 1 182 ? -9.634 5.437 5.592 1.00 92.75 182 LEU A N 1
ATOM 1478 C CA . LEU A 1 182 ? -8.367 6.000 5.118 1.00 92.75 182 LEU A CA 1
ATOM 1479 C C . LEU A 1 182 ? -7.427 4.904 4.612 1.00 92.75 182 LEU A C 1
ATOM 1481 O O . LEU A 1 182 ? -6.880 5.015 3.515 1.00 92.75 182 LEU A O 1
ATOM 1485 N N . LEU A 1 183 ? -7.297 3.813 5.366 1.00 94.12 183 LEU A N 1
ATOM 1486 C CA . LEU A 1 183 ? -6.466 2.680 4.973 1.00 94.12 183 LEU A CA 1
ATOM 1487 C C . LEU A 1 183 ? -6.990 2.010 3.693 1.00 94.12 183 LEU A C 1
ATOM 1489 O O . LEU A 1 183 ? -6.215 1.647 2.810 1.00 94.12 183 LEU A O 1
ATOM 1493 N N . ARG A 1 184 ? -8.316 1.900 3.545 1.00 92.31 184 ARG A N 1
ATOM 1494 C CA . ARG A 1 184 ? -8.957 1.412 2.317 1.00 92.31 184 ARG A CA 1
ATOM 1495 C C . ARG A 1 184 ? -8.591 2.291 1.123 1.00 92.31 184 ARG A C 1
ATOM 1497 O O . ARG A 1 184 ? -8.218 1.769 0.073 1.00 92.31 184 ARG A O 1
ATOM 1504 N N . GLN A 1 185 ? -8.681 3.611 1.270 1.00 90.69 185 GLN A N 1
ATOM 1505 C CA . GLN A 1 185 ? -8.289 4.552 0.21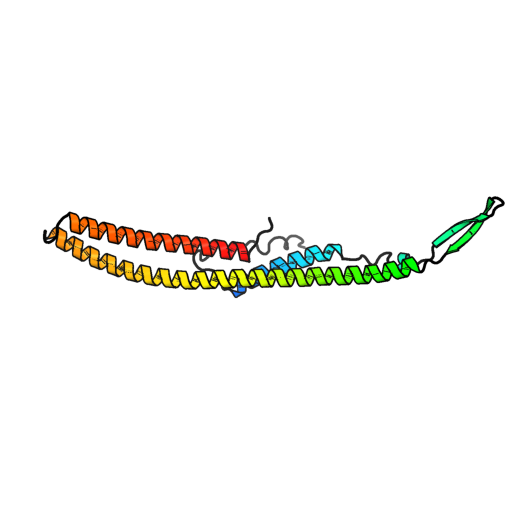9 1.00 90.69 185 GLN A CA 1
ATOM 1506 C C . GLN A 1 185 ? -6.803 4.425 -0.125 1.00 90.69 185 GLN A C 1
ATOM 1508 O O . GLN A 1 185 ? -6.458 4.396 -1.304 1.00 90.69 185 GLN A O 1
ATOM 1513 N N . GLU A 1 186 ? -5.933 4.287 0.875 1.00 91.94 186 GLU A N 1
ATOM 1514 C CA . GLU A 1 186 ? -4.494 4.105 0.672 1.00 91.94 186 GLU A CA 1
ATOM 1515 C C . GLU A 1 186 ? -4.185 2.832 -0.129 1.00 91.94 186 GLU A C 1
ATOM 1517 O O . GLU A 1 186 ? -3.428 2.880 -1.101 1.00 91.94 186 GLU A O 1
ATOM 1522 N N . ILE A 1 187 ? -4.836 1.710 0.202 1.00 92.94 187 ILE A N 1
ATOM 1523 C CA . ILE A 1 187 ? -4.709 0.447 -0.542 1.00 92.94 187 ILE A CA 1
ATOM 1524 C C . ILE A 1 187 ? -5.131 0.627 -2.002 1.00 92.94 187 ILE A C 1
ATOM 1526 O O . ILE A 1 187 ? -4.440 0.161 -2.913 1.00 92.94 187 ILE A O 1
ATOM 1530 N N . LEU A 1 188 ? -6.255 1.305 -2.246 1.00 90.75 188 LEU A N 1
ATOM 1531 C CA . LEU A 1 188 ? -6.737 1.561 -3.603 1.00 90.75 188 LEU A CA 1
ATOM 1532 C C . LEU A 1 188 ? -5.772 2.468 -4.377 1.00 90.75 188 LEU A C 1
ATOM 1534 O O . LEU A 1 188 ? -5.455 2.190 -5.529 1.00 90.75 188 LEU A O 1
ATOM 1538 N N . VAL A 1 189 ? -5.235 3.513 -3.753 1.00 89.31 189 VAL A N 1
ATOM 1539 C CA . VAL A 1 189 ? -4.265 4.405 -4.404 1.00 89.31 189 VAL A CA 1
ATOM 1540 C C . VAL A 1 189 ? -2.968 3.672 -4.751 1.00 89.31 189 VAL A C 1
ATOM 1542 O O . VAL A 1 189 ? -2.459 3.827 -5.862 1.00 89.31 189 VAL A O 1
ATOM 1545 N N . GLU A 1 190 ? -2.434 2.853 -3.845 1.00 88.69 190 GLU A N 1
ATOM 1546 C CA . GLU A 1 190 ? -1.199 2.105 -4.108 1.00 88.69 190 GLU A CA 1
ATOM 1547 C C . GLU A 1 190 ? -1.385 0.986 -5.144 1.00 88.69 190 GLU A C 1
ATOM 1549 O O . GLU A 1 190 ? -0.452 0.706 -5.898 1.00 88.69 190 GLU A O 1
ATOM 1554 N N . SER A 1 191 ? -2.570 0.373 -5.221 1.00 86.81 191 SER A N 1
ATOM 1555 C CA . SER A 1 191 ? -2.869 -0.700 -6.185 1.00 86.81 191 SER A CA 1
ATOM 1556 C C . SER A 1 191 ? -3.247 -0.199 -7.580 1.00 86.81 191 SER A C 1
ATOM 1558 O O . SER A 1 191 ? -2.939 -0.867 -8.570 1.00 86.81 191 SER A O 1
ATOM 1560 N N . PHE A 1 192 ? -3.886 0.970 -7.680 1.00 81.06 192 PHE A N 1
ATOM 1561 C CA . PHE A 1 192 ? -4.357 1.532 -8.949 1.00 81.06 192 PHE A CA 1
ATOM 1562 C C . PHE A 1 192 ? -3.515 2.687 -9.491 1.00 81.06 192 PHE A C 1
ATOM 1564 O O . PHE A 1 192 ? -3.925 3.233 -10.512 1.00 81.06 192 PHE A O 1
ATOM 1571 N N . ARG A 1 193 ? -2.396 3.064 -8.834 1.00 68.44 193 ARG A N 1
ATOM 1572 C CA . ARG A 1 193 ? -1.522 4.222 -9.146 1.00 68.44 193 ARG A CA 1
ATOM 1573 C C . ARG A 1 193 ? -1.814 4.851 -10.509 1.00 68.44 193 ARG A C 1
ATOM 1575 O O . ARG A 1 193 ? -1.229 4.500 -11.528 1.00 68.44 193 ARG A O 1
ATOM 1582 N N . ILE A 1 194 ? -2.746 5.799 -10.508 1.00 52.16 194 ILE A N 1
ATOM 1583 C CA . ILE A 1 194 ? -3.036 6.617 -11.677 1.00 52.16 194 ILE A CA 1
ATOM 1584 C C . ILE A 1 194 ? -1.806 7.504 -11.833 1.00 52.16 194 ILE A C 1
ATOM 1586 O O . ILE A 1 194 ? -1.462 8.230 -10.897 1.00 52.16 194 ILE A O 1
ATOM 1590 N N . GLY A 1 195 ? -1.098 7.367 -12.955 1.00 46.12 195 GLY A N 1
ATOM 1591 C CA . GLY A 1 195 ? 0.107 8.146 -13.228 1.00 46.12 195 GLY A CA 1
ATOM 1592 C C . GLY A 1 195 ? -0.144 9.629 -12.948 1.00 46.12 195 GLY A C 1
ATOM 1593 O O . GLY A 1 195 ? -1.091 10.202 -13.486 1.00 46.12 195 GLY A O 1
ATOM 1594 N N . ARG A 1 196 ? 0.661 10.208 -12.053 1.00 34.59 196 ARG A N 1
ATOM 1595 C CA . ARG A 1 196 ? 0.815 11.661 -11.947 1.00 34.59 196 ARG A CA 1
ATOM 1596 C C . ARG A 1 196 ? 1.810 12.129 -12.992 1.00 34.59 196 ARG A C 1
ATOM 1598 O O . ARG A 1 196 ? 2.800 11.391 -13.198 1.00 34.59 196 ARG A O 1
#

pLDDT: mean 86.1, std 16.57, range [34.59, 98.0]

Secondary structure (DSSP, 8-state):
-----SS-SS-------TTSPPPHHHHHHHHHHHHHHHHHHHHHTT----TTGGGGGS-EEEEEE-TT--EEEEEE--HHHHHHHHHHHHHHHHHHHHHHHHHHHHHHHHHHHHHHHHHHHHHHHHHHHHHHHHHHHHHHHHHHHHHHHHTT-S-HHHHHHHHHHHHHHHHHHHHHHHHHHHHHHHHHHHHH----